Protein AF-A0A1Y4DX59-F1 (afdb_monomer)

Mean predicted aligned error: 17.23 Å

Radius of gyration: 33.78 Å; Cα contacts (8 Å, |Δi|>4): 246; chains: 1; bounding box: 100×48×114 Å

Solvent-accessible surface area (backbone atoms only — not comparable to full-atom values): 11885 Å² total; per-residue (Å²): 141,83,87,80,82,82,84,63,65,64,62,56,51,52,51,52,54,51,52,53,50,51,52,50,51,50,50,51,52,52,51,49,52,48,55,54,46,50,54,50,50,58,44,55,70,46,41,62,67,44,50,50,56,44,39,51,50,46,52,45,46,52,50,57,73,49,55,34,70,49,10,39,46,80,46,79,27,80,93,79,46,51,18,46,36,33,44,47,83,50,99,90,46,50,31,30,41,34,38,31,65,54,99,51,21,34,27,39,35,80,44,56,60,89,62,78,91,54,78,89,73,36,42,82,72,36,81,36,84,40,66,44,78,47,81,36,78,93,76,32,28,38,37,42,34,44,78,86,50,75,42,76,39,77,56,84,32,92,54,30,58,52,43,78,70,54,51,56,55,49,58,65,56,56,73,76,66,73,73,78,81,84,72,88,82,82,89,88,92,82,90,89,88,88,87,86,87,78,136

Nearest PDB structures (foldseek):
  7a6h-assembly1_B  TM=7.365E-01  e=2.108E+00  Homo sapiens
  1srq-assembly1_B  TM=5.615E-01  e=9.126E-01  Homo sapiens
  1srq-assembly2_C  TM=5.212E-01  e=1.426E+00  Homo sapiens
  3inb-assembly1_B  TM=3.168E-01  e=3.341E-01  Measles virus strain Edmonston
  3inb-assembly1_A  TM=3.622E-01  e=2.108E+00  Measles virus strain Edmonston

Foldseek 3Di:
DDDDDDDPPVVVVVVVVVVVVVVVVVVVVVVVCVVVVCVVVVCVVVVQVVLVVQVLVVVLVVCQVLQDAAFWDWDQDPPGWIKIWGWDQDLVAIWIWIWTDDPQFTWIDIGGPPDDDDPVRTHTRGGFPDWDKDDDLVQQWIWTDTPNDIDIHHGPYNHRHNDPVNVVVVVVVRVVSPDDDPDDDDDDDDDDDDDDDDD

Structure (mmCIF, N/CA/C/O backbone):
data_AF-A0A1Y4DX59-F1
#
_entry.id   AF-A0A1Y4DX59-F1
#
loop_
_atom_site.group_PDB
_atom_site.id
_atom_site.type_symbol
_atom_site.label_atom_id
_atom_site.label_alt_id
_atom_site.label_comp_id
_atom_site.label_asym_id
_atom_site.label_entity_id
_atom_site.label_seq_id
_atom_site.pdbx_PDB_ins_code
_atom_site.Cartn_x
_atom_site.Cartn_y
_atom_site.Cartn_z
_atom_site.occupancy
_atom_site.B_iso_or_equiv
_atom_site.auth_seq_id
_atom_site.auth_comp_id
_atom_site.auth_asym_id
_atom_site.auth_atom_id
_atom_site.pdbx_PDB_model_num
ATOM 1 N N . MET A 1 1 ? 37.586 -6.933 -88.856 1.00 40.28 1 MET A N 1
ATOM 2 C CA . MET A 1 1 ? 36.623 -7.392 -87.828 1.00 40.28 1 MET A CA 1
ATOM 3 C C . MET A 1 1 ? 36.765 -6.495 -86.612 1.00 40.28 1 MET A C 1
ATOM 5 O O . MET A 1 1 ? 37.814 -6.532 -85.992 1.00 40.28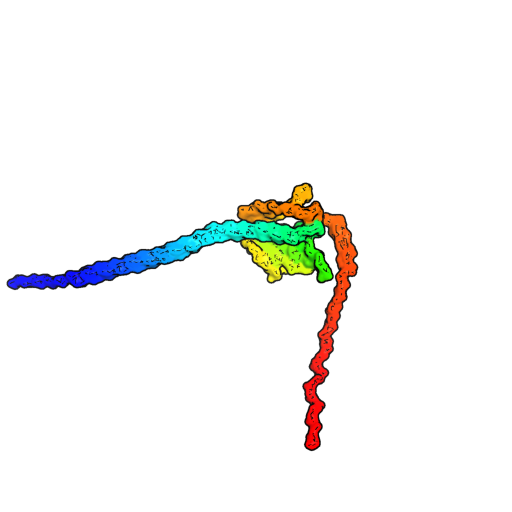 1 MET A O 1
ATOM 9 N N . SER A 1 2 ? 35.775 -5.654 -86.305 1.00 43.12 2 SER A N 1
ATOM 10 C CA . SER A 1 2 ? 35.767 -4.857 -85.069 1.00 43.12 2 SER A CA 1
ATOM 11 C C . SER A 1 2 ? 34.480 -5.178 -84.316 1.00 43.12 2 SER A C 1
ATOM 13 O O . SER A 1 2 ? 33.385 -4.864 -84.784 1.00 43.12 2 SER A O 1
ATOM 15 N N . ALA A 1 3 ? 34.614 -5.922 -83.218 1.00 50.62 3 ALA A N 1
ATOM 16 C CA . ALA A 1 3 ? 33.503 -6.378 -82.396 1.00 50.62 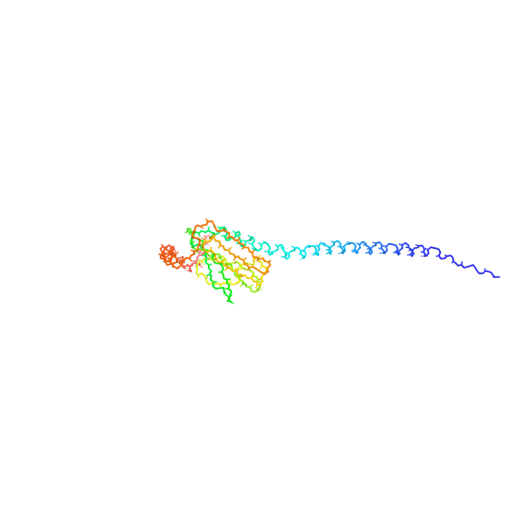3 ALA A CA 1
ATOM 17 C C . ALA A 1 3 ? 33.020 -5.228 -81.502 1.00 50.62 3 ALA A C 1
ATOM 19 O O . ALA A 1 3 ? 33.780 -4.662 -80.718 1.00 50.62 3 ALA A O 1
ATOM 20 N N . ARG A 1 4 ? 31.744 -4.864 -81.633 1.00 53.28 4 ARG A N 1
ATOM 21 C CA . ARG A 1 4 ? 31.107 -3.808 -80.842 1.00 53.28 4 ARG A CA 1
ATOM 22 C C . ARG A 1 4 ? 30.645 -4.395 -79.504 1.00 53.28 4 ARG A C 1
ATOM 24 O O . ARG A 1 4 ? 29.757 -5.240 -79.486 1.00 53.28 4 ARG A O 1
ATOM 31 N N . ALA A 1 5 ? 31.234 -3.942 -78.398 1.00 64.75 5 ALA A N 1
ATOM 32 C CA . ALA A 1 5 ? 30.830 -4.333 -77.045 1.00 64.75 5 ALA A CA 1
ATOM 33 C C . ALA A 1 5 ? 29.394 -3.849 -76.719 1.00 64.75 5 ALA A C 1
ATOM 35 O O . ALA A 1 5 ? 29.050 -2.707 -77.052 1.00 64.75 5 ALA A O 1
ATOM 36 N N . PRO A 1 6 ? 28.539 -4.673 -76.080 1.00 49.75 6 PRO A N 1
ATOM 37 C CA . PRO A 1 6 ? 27.155 -4.301 -75.800 1.00 49.75 6 PRO A CA 1
ATOM 38 C C . PRO A 1 6 ? 27.052 -3.306 -74.630 1.00 49.75 6 PRO A C 1
ATOM 40 O O . PRO A 1 6 ? 27.676 -3.462 -73.583 1.00 49.75 6 PRO A O 1
ATOM 43 N N . LYS A 1 7 ? 26.235 -2.260 -74.813 1.00 56.28 7 LYS A N 1
ATOM 44 C CA . LYS A 1 7 ? 25.934 -1.221 -73.813 1.00 56.28 7 LYS A CA 1
ATOM 45 C C . LYS A 1 7 ? 25.120 -1.804 -72.645 1.00 56.28 7 LYS A C 1
ATOM 47 O O . LYS A 1 7 ? 23.907 -1.935 -72.750 1.00 56.28 7 LYS A O 1
ATOM 52 N N . THR A 1 8 ? 25.749 -2.011 -71.493 1.00 52.34 8 THR A N 1
ATOM 53 C CA . THR A 1 8 ? 25.114 -2.377 -70.205 1.00 52.34 8 THR A CA 1
ATOM 54 C C . THR A 1 8 ? 24.601 -1.164 -69.411 1.00 52.34 8 THR A C 1
ATOM 56 O O . THR A 1 8 ? 24.544 -1.180 -68.184 1.00 52.34 8 THR A O 1
ATOM 59 N N . ARG A 1 9 ? 24.219 -0.072 -70.089 1.00 59.12 9 ARG A N 1
ATOM 60 C CA . ARG A 1 9 ? 23.827 1.181 -69.411 1.00 59.12 9 ARG A CA 1
ATOM 61 C C . ARG A 1 9 ? 22.479 1.077 -68.685 1.00 59.12 9 ARG A C 1
ATOM 63 O O . ARG A 1 9 ? 22.335 1.663 -67.621 1.00 59.12 9 ARG A O 1
ATOM 70 N N . GLY A 1 10 ? 21.532 0.297 -69.216 1.00 58.12 10 GLY A N 1
ATOM 71 C CA . GLY A 1 10 ? 20.213 0.107 -68.597 1.00 58.12 10 GLY A CA 1
ATOM 72 C C . GLY A 1 10 ? 20.265 -0.732 -67.317 1.00 58.12 10 GLY A C 1
ATOM 73 O O . GLY A 1 10 ? 19.724 -0.331 -66.295 1.00 58.12 10 GLY A O 1
ATOM 74 N N . ALA A 1 11 ? 20.994 -1.853 -67.330 1.00 61.00 11 ALA A N 1
ATOM 75 C CA . ALA A 1 11 ? 21.117 -2.730 -66.162 1.00 61.00 11 ALA A CA 1
ATOM 76 C C . ALA A 1 11 ? 21.787 -2.025 -64.970 1.00 61.00 11 ALA A C 1
ATOM 78 O O . ALA A 1 11 ? 21.292 -2.113 -63.852 1.00 61.00 11 ALA A O 1
ATOM 79 N N . ALA A 1 12 ? 22.858 -1.259 -65.213 1.00 64.38 12 ALA A N 1
ATOM 80 C CA . ALA A 1 12 ? 23.530 -0.489 -64.165 1.00 64.38 12 ALA A CA 1
ATOM 81 C C . ALA A 1 12 ? 22.621 0.596 -63.554 1.00 64.38 12 ALA A C 1
ATOM 83 O O . ALA A 1 12 ? 22.660 0.826 -62.347 1.00 64.38 12 ALA A O 1
ATOM 84 N N . GLN A 1 13 ? 21.765 1.223 -64.366 1.00 71.56 13 GLN A N 1
ATOM 85 C CA . GLN A 1 13 ? 20.811 2.228 -63.898 1.00 71.56 13 GLN A CA 1
ATOM 86 C C . GLN A 1 13 ? 19.696 1.610 -63.040 1.00 71.56 13 GLN A C 1
ATOM 88 O O . GLN A 1 13 ? 19.380 2.142 -61.980 1.00 71.56 13 GLN A O 1
ATOM 93 N N . HIS A 1 14 ? 19.148 0.458 -63.440 1.00 76.06 14 HIS A N 1
ATOM 94 C CA . HIS A 1 14 ? 18.148 -0.253 -62.637 1.00 76.06 14 HIS A CA 1
ATOM 95 C C . HIS A 1 14 ? 18.727 -0.779 -61.317 1.00 76.06 14 HIS A C 1
ATOM 97 O O . HIS A 1 14 ? 18.064 -0.682 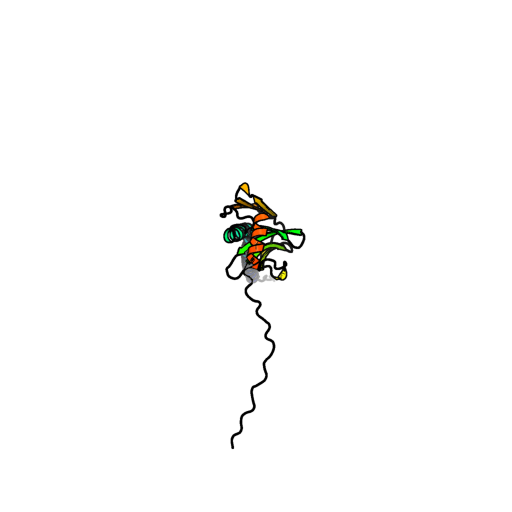-60.287 1.00 76.06 14 HIS A O 1
ATOM 103 N N . VAL A 1 15 ? 19.974 -1.266 -61.322 1.00 81.38 15 VAL A N 1
ATOM 104 C CA . VAL A 1 15 ? 20.678 -1.697 -60.102 1.00 81.38 15 VAL A CA 1
ATOM 105 C C . VAL A 1 15 ? 20.901 -0.520 -59.150 1.00 81.38 15 VAL A C 1
ATOM 107 O O . VAL A 1 15 ? 20.683 -0.663 -57.950 1.00 81.38 15 VAL A O 1
ATOM 110 N N . PHE A 1 16 ? 21.264 0.657 -59.666 1.00 77.81 16 PHE A N 1
ATOM 111 C CA . PHE A 1 16 ? 21.438 1.859 -58.848 1.00 77.81 16 PHE A CA 1
ATOM 112 C C . PHE A 1 16 ? 20.125 2.313 -58.192 1.00 77.81 16 PHE A C 1
ATOM 114 O O . PHE A 1 16 ? 20.085 2.551 -56.985 1.00 77.81 16 PHE A O 1
ATOM 121 N N . THR A 1 17 ? 19.030 2.377 -58.957 1.00 85.38 17 THR A N 1
ATOM 122 C CA . THR A 1 17 ? 17.711 2.739 -58.414 1.00 85.38 17 THR A CA 1
ATOM 123 C C . THR A 1 17 ? 17.206 1.701 -57.410 1.00 85.38 17 THR A C 1
ATOM 125 O O . THR A 1 17 ? 16.680 2.079 -56.365 1.00 85.38 17 THR A O 1
ATOM 128 N N . ALA A 1 18 ? 17.412 0.406 -57.673 1.00 87.19 18 ALA A N 1
ATOM 129 C CA . ALA A 1 18 ? 17.044 -0.663 -56.746 1.00 87.19 18 ALA A CA 1
ATOM 130 C C . ALA A 1 18 ? 17.846 -0.596 -55.436 1.00 87.19 18 ALA A C 1
ATOM 132 O O . ALA A 1 18 ? 17.270 -0.746 -54.361 1.00 87.19 18 ALA A O 1
ATOM 133 N N . ALA A 1 19 ? 19.151 -0.313 -55.507 1.00 86.62 19 ALA A N 1
ATOM 134 C CA . ALA A 1 19 ? 19.998 -0.152 -54.328 1.00 86.62 19 ALA A CA 1
ATOM 135 C C . ALA A 1 19 ? 19.575 1.053 -53.475 1.00 86.62 19 ALA A C 1
ATOM 137 O O . ALA A 1 19 ? 19.495 0.942 -52.252 1.00 86.62 19 ALA A O 1
ATOM 138 N N . LEU A 1 20 ? 19.247 2.186 -54.109 1.00 88.06 20 LEU A N 1
ATOM 139 C CA . LEU A 1 20 ? 18.772 3.377 -53.402 1.00 88.06 20 LEU A CA 1
ATOM 140 C C . LEU A 1 20 ? 17.403 3.143 -52.751 1.00 88.06 20 LEU A C 1
ATOM 142 O O . LEU A 1 20 ? 17.183 3.557 -51.615 1.00 88.06 20 LEU A O 1
ATOM 146 N N . PHE A 1 21 ? 16.501 2.442 -53.442 1.00 90.06 21 PHE A N 1
ATOM 147 C CA . PHE A 1 21 ? 15.200 2.066 -52.894 1.00 90.06 21 PHE A CA 1
ATOM 148 C C . PHE A 1 21 ? 15.346 1.130 -51.691 1.00 90.06 21 PHE A C 1
ATOM 150 O O . PHE A 1 21 ? 14.728 1.362 -50.655 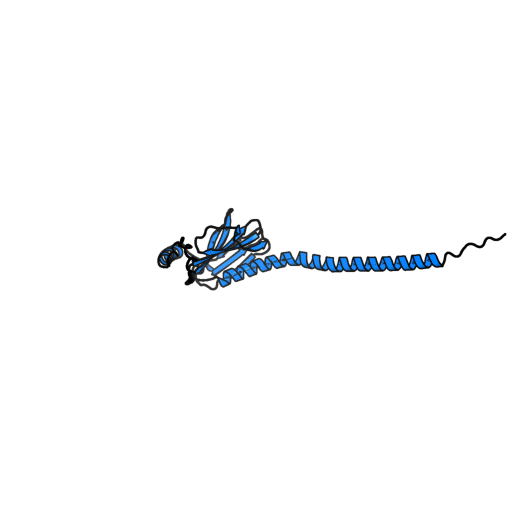1.00 90.06 21 PHE A O 1
ATOM 157 N N . LEU A 1 22 ? 16.211 0.116 -51.790 1.00 89.62 22 LEU A N 1
ATOM 158 C CA . LEU A 1 22 ? 16.489 -0.796 -50.684 1.00 89.62 22 LEU A CA 1
ATOM 159 C C . LEU A 1 22 ? 17.072 -0.045 -49.480 1.00 89.62 22 LEU A C 1
ATOM 161 O O . LEU A 1 22 ? 16.611 -0.252 -48.363 1.00 89.62 22 LEU A O 1
ATOM 165 N N . LEU A 1 23 ? 18.033 0.859 -49.709 1.00 91.69 23 LEU A N 1
ATOM 166 C CA . LEU A 1 23 ? 18.615 1.707 -48.666 1.00 91.69 23 LEU A CA 1
ATOM 167 C C . LEU A 1 23 ? 17.560 2.595 -47.992 1.00 91.69 23 LEU A C 1
ATOM 169 O O . LEU A 1 23 ? 17.582 2.782 -46.779 1.00 91.69 23 LEU A O 1
ATOM 173 N N . PHE A 1 24 ? 16.624 3.138 -48.769 1.00 91.88 24 PHE A N 1
ATOM 174 C CA . PHE A 1 24 ? 15.540 3.954 -48.236 1.00 91.88 24 PHE A CA 1
ATOM 175 C C . PHE A 1 24 ? 14.587 3.126 -47.367 1.00 91.88 24 PHE A C 1
ATOM 177 O O . PHE A 1 24 ? 14.261 3.532 -46.254 1.00 91.88 24 PHE A O 1
ATOM 184 N N . VAL A 1 25 ? 14.197 1.935 -47.831 1.00 92.06 25 VAL A N 1
ATOM 185 C CA . VAL A 1 25 ? 13.351 1.009 -47.065 1.00 92.06 25 VAL A CA 1
ATOM 186 C C . VAL A 1 25 ? 14.057 0.549 -45.790 1.00 92.06 25 VAL A C 1
ATOM 188 O O . VAL A 1 25 ? 13.435 0.534 -44.731 1.00 92.06 25 VAL A O 1
ATOM 191 N N . THR A 1 26 ? 15.351 0.221 -45.839 1.00 80.56 26 THR A N 1
ATOM 192 C CA . THR A 1 26 ? 16.092 -0.155 -44.629 1.00 80.56 26 THR A CA 1
ATOM 193 C C . THR A 1 26 ? 16.212 1.015 -43.660 1.00 80.56 26 THR A C 1
ATOM 195 O O . THR A 1 26 ? 15.961 0.824 -42.475 1.00 80.56 26 THR A O 1
ATOM 198 N N . ALA A 1 27 ? 16.490 2.232 -44.132 1.00 83.06 27 ALA A N 1
ATOM 199 C CA . ALA A 1 27 ? 16.497 3.429 -43.292 1.00 83.06 27 ALA A CA 1
ATOM 200 C C . ALA A 1 27 ? 15.124 3.698 -42.646 1.00 83.06 27 ALA A C 1
ATOM 202 O O . ALA A 1 27 ? 15.067 4.017 -41.462 1.00 83.06 27 ALA A O 1
ATOM 203 N N . LEU A 1 28 ? 14.023 3.505 -43.381 1.00 86.94 28 LEU A N 1
ATOM 204 C CA . LEU A 1 28 ? 12.650 3.585 -42.864 1.00 86.94 28 LEU A CA 1
ATOM 205 C C . LEU A 1 28 ? 12.374 2.532 -41.789 1.00 86.94 28 LEU A C 1
ATOM 207 O O . LEU A 1 28 ? 11.812 2.856 -40.746 1.00 86.94 28 LEU A O 1
ATOM 211 N N . LEU A 1 29 ? 12.788 1.284 -42.013 1.00 82.94 29 LEU A N 1
ATOM 212 C CA . LEU A 1 29 ? 12.638 0.207 -41.035 1.00 82.94 29 LEU A CA 1
ATOM 213 C C . LEU A 1 29 ? 13.489 0.463 -39.788 1.00 82.94 29 LEU A C 1
ATOM 215 O O . LEU A 1 29 ? 12.995 0.282 -38.680 1.00 82.94 29 LEU A O 1
ATOM 219 N N . LEU A 1 30 ? 14.729 0.942 -39.940 1.00 77.38 30 LEU A N 1
ATOM 220 C CA . LEU A 1 30 ? 15.576 1.343 -38.814 1.00 77.38 30 LEU A CA 1
ATOM 221 C C . LEU A 1 30 ? 14.973 2.530 -38.058 1.00 77.38 30 LEU A C 1
ATOM 223 O O . LEU A 1 30 ? 14.969 2.511 -36.832 1.00 77.38 30 LEU A O 1
ATOM 227 N N . ALA A 1 31 ? 14.427 3.530 -38.753 1.00 79.25 31 ALA A N 1
ATOM 228 C CA . ALA A 1 31 ? 13.741 4.661 -38.135 1.00 79.25 31 ALA A CA 1
ATOM 229 C C . ALA A 1 31 ? 12.461 4.225 -37.407 1.00 79.25 31 ALA A C 1
ATOM 231 O O . ALA A 1 31 ? 12.167 4.742 -36.333 1.00 79.25 31 ALA A O 1
ATOM 232 N N . LEU A 1 32 ? 11.731 3.238 -37.934 1.00 77.31 32 LEU A N 1
ATOM 233 C CA . LEU A 1 32 ? 10.549 2.669 -37.291 1.00 77.31 32 LEU A CA 1
ATOM 234 C C . LEU A 1 32 ? 10.931 1.840 -36.058 1.00 77.31 32 LEU A C 1
ATOM 236 O O . LEU A 1 32 ? 10.330 2.005 -35.002 1.00 77.31 32 LEU A O 1
ATOM 240 N N . VAL A 1 33 ? 11.971 1.005 -36.149 1.00 70.94 33 VAL A N 1
ATOM 241 C CA . VAL A 1 33 ? 12.508 0.236 -35.014 1.00 70.94 33 VAL A CA 1
ATOM 242 C C . VAL A 1 33 ? 13.100 1.162 -33.953 1.00 70.94 33 VAL A C 1
ATOM 244 O O . VAL A 1 33 ? 12.896 0.921 -32.768 1.00 70.94 33 VAL A O 1
ATOM 247 N N . ALA A 1 34 ? 13.778 2.243 -34.341 1.00 65.12 34 ALA A N 1
ATOM 248 C CA . ALA A 1 34 ? 14.266 3.265 -33.420 1.00 65.12 34 ALA A CA 1
ATOM 249 C C . ALA A 1 34 ? 13.110 4.070 -32.813 1.00 65.12 34 ALA A C 1
ATOM 251 O O . ALA A 1 34 ? 13.112 4.310 -31.612 1.00 65.12 34 ALA A O 1
ATOM 252 N N . GLY A 1 35 ? 12.081 4.410 -33.590 1.00 59.41 35 GLY A N 1
ATOM 253 C CA . GLY A 1 35 ? 10.867 5.064 -33.100 1.00 59.41 35 GLY A CA 1
ATOM 254 C C . GLY A 1 35 ? 10.127 4.209 -32.070 1.00 59.41 35 GLY A C 1
ATOM 255 O O . GLY A 1 35 ? 9.783 4.696 -30.996 1.00 59.41 35 GLY A O 1
ATOM 256 N N . VAL A 1 36 ? 9.974 2.908 -32.341 1.00 60.03 36 VAL A N 1
ATOM 257 C CA . VAL A 1 36 ? 9.362 1.927 -31.427 1.00 60.03 36 VAL A CA 1
ATOM 258 C C . VAL A 1 36 ? 10.289 1.603 -30.244 1.00 60.03 36 VAL A C 1
ATOM 260 O O . VAL A 1 36 ? 9.823 1.397 -29.125 1.00 60.03 36 VAL A O 1
ATOM 263 N N . GLY A 1 37 ? 11.604 1.582 -30.456 1.00 54.31 37 GLY A N 1
ATOM 264 C CA . GLY A 1 37 ? 12.621 1.259 -29.453 1.00 54.31 37 GLY A CA 1
ATOM 265 C C . GLY A 1 37 ? 12.891 2.390 -28.462 1.00 54.31 37 GLY A C 1
ATOM 266 O O . GLY A 1 37 ? 13.092 2.123 -27.279 1.00 54.31 37 GLY A O 1
ATOM 267 N N . VAL A 1 38 ? 12.834 3.647 -28.907 1.00 54.16 38 VAL A N 1
ATOM 268 C CA . VAL A 1 38 ? 12.898 4.838 -28.046 1.00 54.16 38 VAL A CA 1
ATOM 269 C C . VAL A 1 38 ? 11.603 4.974 -27.248 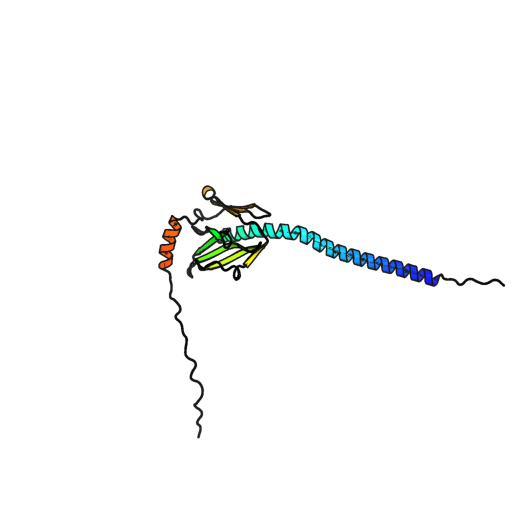1.00 54.16 38 VAL A C 1
ATOM 271 O O . VAL A 1 38 ? 11.675 5.228 -26.049 1.00 54.16 38 VAL A O 1
ATOM 274 N N . TYR A 1 39 ? 10.442 4.666 -27.843 1.00 48.47 39 TYR A N 1
ATOM 275 C CA . TYR A 1 39 ? 9.188 4.532 -27.091 1.00 48.47 39 TYR A CA 1
ATOM 276 C C . TYR A 1 39 ? 9.311 3.474 -25.985 1.00 48.47 39 TYR A C 1
ATOM 278 O O . TYR A 1 39 ? 8.985 3.736 -24.834 1.00 48.47 39 TYR A O 1
ATOM 286 N N . ARG A 1 40 ? 9.865 2.293 -26.285 1.00 47.44 40 ARG A N 1
ATOM 287 C CA . ARG A 1 40 ? 10.010 1.220 -25.287 1.00 47.44 40 ARG A CA 1
ATOM 288 C C . ARG A 1 40 ? 11.076 1.498 -24.224 1.00 47.44 40 ARG A C 1
ATOM 290 O O . ARG A 1 40 ? 10.854 1.147 -23.075 1.00 47.44 40 ARG A O 1
ATOM 297 N N . ARG A 1 41 ? 12.208 2.138 -24.547 1.00 42.78 41 ARG A N 1
ATOM 298 C CA . ARG A 1 41 ? 13.282 2.421 -23.566 1.00 42.78 41 ARG A CA 1
ATOM 299 C C . ARG A 1 41 ? 12.997 3.626 -22.675 1.00 42.78 41 ARG A C 1
ATOM 301 O O . ARG A 1 41 ? 13.331 3.577 -21.496 1.00 42.78 41 ARG A O 1
ATOM 308 N N . VAL A 1 42 ? 12.350 4.668 -23.201 1.00 46.12 42 VAL A N 1
ATOM 309 C CA . VAL A 1 42 ? 11.918 5.822 -22.394 1.00 46.12 42 VAL A CA 1
ATOM 310 C C . VAL A 1 42 ? 10.761 5.429 -21.469 1.00 46.12 42 VAL A C 1
ATOM 312 O O . VAL A 1 42 ? 10.696 5.910 -20.340 1.00 46.12 42 VAL A O 1
ATOM 315 N N . HIS A 1 43 ? 9.908 4.486 -21.885 1.00 37.75 43 HIS A N 1
ATOM 316 C CA . HIS A 1 43 ? 8.889 3.918 -21.004 1.00 37.75 4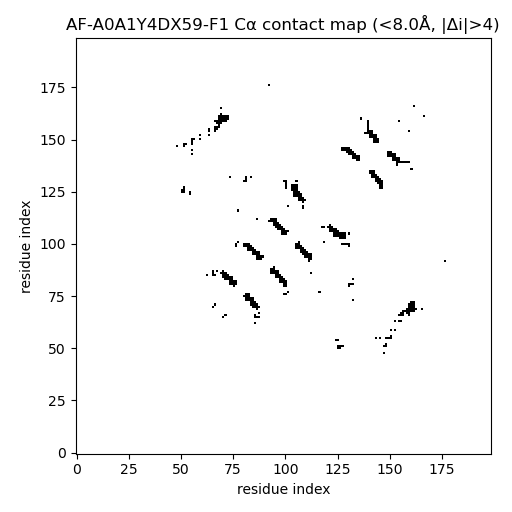3 HIS A CA 1
ATOM 317 C C . HIS A 1 43 ? 9.422 2.838 -20.050 1.00 37.75 43 HIS A C 1
ATOM 319 O O . HIS A 1 43 ? 8.942 2.791 -18.933 1.00 37.75 43 HIS A O 1
ATOM 325 N N . ALA A 1 44 ? 10.428 2.026 -20.394 1.00 44.84 44 ALA A N 1
ATOM 326 C CA . ALA A 1 44 ? 10.950 0.997 -19.480 1.00 44.84 44 ALA A CA 1
ATOM 327 C C . ALA A 1 44 ? 11.815 1.569 -18.340 1.00 44.84 44 ALA A C 1
ATOM 329 O O . ALA A 1 44 ? 11.699 1.122 -17.205 1.00 44.84 44 ALA A O 1
ATOM 330 N N . ALA A 1 45 ? 12.634 2.593 -18.607 1.00 41.91 45 ALA A N 1
ATOM 331 C CA . ALA A 1 45 ? 13.404 3.272 -17.557 1.00 41.91 45 ALA A CA 1
ATOM 332 C C . ALA A 1 45 ? 12.549 4.261 -16.733 1.00 41.91 45 ALA A C 1
ATOM 334 O O . ALA A 1 45 ? 12.922 4.633 -15.625 1.00 41.91 45 ALA A O 1
ATOM 335 N N . GLY A 1 46 ? 11.400 4.686 -17.272 1.00 36.78 46 GLY A N 1
ATOM 336 C CA . GLY A 1 46 ? 10.443 5.569 -16.602 1.00 36.78 46 GLY A CA 1
ATOM 337 C C . GLY A 1 46 ? 9.267 4.859 -15.919 1.00 36.78 46 GLY A C 1
ATOM 338 O O . GLY A 1 46 ? 8.629 5.486 -15.079 1.00 36.78 46 GLY A O 1
ATOM 339 N N . ALA A 1 47 ? 8.966 3.601 -16.266 1.00 40.72 47 ALA A N 1
ATOM 340 C CA . ALA A 1 47 ? 7.882 2.811 -15.671 1.00 40.72 47 ALA A CA 1
ATOM 341 C C . ALA A 1 47 ? 8.255 2.310 -14.274 1.00 40.72 47 ALA A C 1
ATOM 343 O O . ALA A 1 47 ? 7.531 2.623 -13.344 1.00 40.72 47 ALA A O 1
ATOM 344 N N . ALA A 1 48 ? 9.432 1.700 -14.088 1.00 43.25 48 ALA A N 1
ATOM 345 C CA . ALA A 1 48 ? 9.883 1.243 -12.765 1.00 43.25 48 ALA A CA 1
ATOM 346 C C . ALA A 1 48 ? 9.919 2.390 -11.730 1.00 43.25 48 ALA A C 1
ATOM 348 O O . ALA A 1 48 ? 9.345 2.298 -10.651 1.00 43.25 48 ALA A O 1
ATOM 349 N N . ALA A 1 49 ? 10.471 3.548 -12.114 1.00 42.31 49 ALA A N 1
ATOM 350 C CA . ALA A 1 49 ? 10.501 4.732 -11.252 1.00 42.31 49 ALA A CA 1
ATOM 351 C C . ALA A 1 49 ? 9.127 5.427 -11.074 1.00 42.31 49 ALA A C 1
ATOM 353 O O . ALA A 1 49 ? 8.973 6.245 -10.161 1.00 42.31 49 ALA A O 1
ATOM 354 N N . ARG A 1 50 ? 8.134 5.160 -11.942 1.00 39.12 50 ARG A N 1
ATOM 355 C CA . ARG A 1 50 ? 6.743 5.628 -11.772 1.00 39.12 50 ARG A CA 1
ATOM 356 C C . ARG A 1 50 ? 5.951 4.687 -10.877 1.00 39.12 50 ARG A C 1
ATOM 358 O O . ARG A 1 50 ? 5.273 5.195 -9.993 1.00 39.12 50 ARG A O 1
ATOM 365 N N . ASP A 1 51 ? 6.080 3.379 -11.053 1.00 51.41 51 ASP A N 1
ATOM 366 C CA . ASP A 1 51 ? 5.349 2.362 -10.293 1.00 51.41 51 ASP A CA 1
ATOM 367 C C . ASP A 1 51 ? 5.714 2.410 -8.801 1.00 51.41 51 ASP A C 1
ATOM 369 O O . ASP A 1 51 ? 4.831 2.368 -7.950 1.00 51.41 51 ASP A O 1
ATOM 373 N N . ALA A 1 52 ? 6.979 2.672 -8.460 1.00 51.09 52 ALA A N 1
ATOM 374 C CA . ALA A 1 52 ? 7.403 2.818 -7.066 1.00 51.09 52 ALA A CA 1
ATOM 375 C C . ALA A 1 52 ? 6.950 4.126 -6.388 1.00 51.09 52 ALA A C 1
ATOM 377 O O . ALA A 1 52 ? 6.545 4.140 -5.222 1.00 51.09 52 ALA A O 1
ATOM 378 N N . ARG A 1 53 ? 6.959 5.256 -7.113 1.00 53.81 53 ARG A N 1
ATOM 379 C CA . ARG A 1 53 ? 6.386 6.517 -6.597 1.00 53.81 53 ARG A CA 1
ATOM 380 C C . ARG A 1 53 ? 4.867 6.431 -6.473 1.00 53.81 53 ARG A C 1
ATOM 382 O O . ARG A 1 53 ? 4.297 7.064 -5.585 1.00 53.81 53 ARG A O 1
ATOM 389 N N . LEU A 1 54 ? 4.226 5.647 -7.338 1.00 59.41 54 LEU A N 1
ATOM 390 C CA . LEU A 1 54 ? 2.816 5.303 -7.229 1.00 59.41 54 LEU A CA 1
ATOM 391 C C . LEU A 1 54 ? 2.575 4.412 -6.010 1.00 59.41 54 LEU A C 1
ATOM 393 O O . LEU A 1 54 ? 1.662 4.725 -5.266 1.00 59.41 54 LEU A O 1
ATOM 397 N N . ALA A 1 55 ? 3.418 3.417 -5.718 1.00 63.72 55 ALA A N 1
ATOM 398 C CA . ALA A 1 55 ? 3.285 2.571 -4.529 1.00 63.72 55 ALA A CA 1
ATOM 399 C C . ALA A 1 55 ? 3.296 3.392 -3.229 1.00 63.72 55 ALA A C 1
ATOM 401 O O . ALA A 1 55 ? 2.353 3.323 -2.444 1.00 63.72 55 ALA A O 1
ATOM 402 N N . GLY A 1 56 ? 4.296 4.260 -3.033 1.00 66.69 56 GLY A N 1
ATOM 403 C CA . GLY A 1 56 ? 4.359 5.131 -1.853 1.00 66.69 56 GLY A CA 1
ATOM 404 C C . GLY A 1 56 ? 3.171 6.096 -1.745 1.00 66.69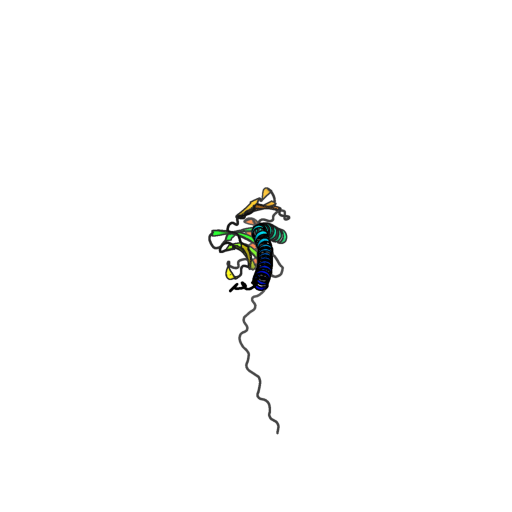 56 GLY A C 1
ATOM 405 O O . GLY A 1 56 ? 2.614 6.276 -0.663 1.00 66.69 56 GLY A O 1
ATOM 406 N N . ALA A 1 57 ? 2.737 6.687 -2.864 1.00 68.56 57 ALA A N 1
ATOM 407 C CA . ALA A 1 57 ? 1.582 7.586 -2.894 1.00 68.56 57 ALA A CA 1
ATOM 408 C C . ALA A 1 57 ? 0.241 6.853 -2.702 1.00 68.56 57 ALA A C 1
ATOM 410 O O . ALA A 1 57 ? -0.663 7.395 -2.068 1.00 68.56 57 ALA A O 1
ATOM 411 N N . LEU A 1 58 ? 0.105 5.632 -3.224 1.00 71.62 58 LEU A N 1
ATOM 412 C CA . LEU A 1 58 ? -1.067 4.774 -3.063 1.00 71.62 58 LEU A CA 1
ATOM 413 C C . LEU A 1 58 ? -1.192 4.336 -1.614 1.00 71.62 58 LEU A C 1
ATOM 415 O O . LEU A 1 58 ? -2.234 4.579 -1.018 1.00 71.62 58 LEU A O 1
ATOM 419 N N . VAL A 1 59 ? -0.122 3.806 -1.016 1.00 74.25 59 VAL A N 1
ATOM 420 C CA . VAL A 1 59 ? -0.121 3.438 0.404 1.00 74.25 59 VAL A CA 1
ATOM 421 C C . VAL A 1 59 ? -0.399 4.670 1.265 1.00 74.25 59 VAL A C 1
ATOM 423 O O . VAL A 1 59 ? -1.247 4.616 2.149 1.00 74.25 59 VAL A O 1
ATOM 426 N N . ALA A 1 60 ? 0.220 5.819 0.971 1.00 78.00 60 ALA A N 1
ATOM 427 C CA . ALA A 1 60 ? -0.077 7.060 1.684 1.00 78.00 60 ALA A CA 1
ATOM 428 C C . ALA A 1 60 ? -1.550 7.477 1.563 1.00 78.00 60 ALA A C 1
ATOM 430 O O . ALA A 1 60 ? -2.133 7.933 2.544 1.00 78.00 60 ALA A O 1
ATOM 431 N N . ASN A 1 61 ? -2.164 7.309 0.391 1.00 77.50 61 ASN A N 1
ATOM 432 C CA . ASN A 1 61 ? -3.578 7.599 0.179 1.00 77.50 61 ASN A CA 1
ATOM 433 C C . ASN A 1 61 ? -4.495 6.591 0.874 1.00 77.50 61 ASN A C 1
ATOM 435 O O . ASN A 1 61 ? -5.479 7.021 1.468 1.00 77.50 61 ASN A O 1
ATOM 439 N N . ILE A 1 62 ? -4.183 5.293 0.836 1.00 76.75 62 ILE A N 1
ATOM 440 C CA . ILE A 1 62 ? -4.943 4.240 1.520 1.00 76.75 62 ILE A CA 1
ATOM 441 C C . ILE A 1 62 ? -4.920 4.518 3.018 1.00 76.75 62 ILE A C 1
ATOM 443 O O . ILE A 1 62 ? -5.982 4.698 3.617 1.00 76.75 62 ILE A O 1
ATOM 447 N N . VAL A 1 63 ? -3.724 4.691 3.589 1.00 78.12 63 VAL A N 1
ATOM 448 C CA . VAL A 1 63 ? -3.575 5.001 5.009 1.00 78.12 63 VAL A CA 1
ATOM 449 C C . VAL A 1 63 ? -4.286 6.292 5.352 1.00 78.12 63 VAL A C 1
ATOM 451 O O . VAL A 1 63 ? -5.086 6.313 6.278 1.00 78.12 63 VAL A O 1
ATOM 454 N N . ARG A 1 64 ? -4.079 7.359 4.570 1.00 77.06 64 ARG A N 1
ATOM 455 C CA . ARG A 1 64 ? -4.787 8.611 4.810 1.00 77.06 64 ARG A CA 1
ATOM 456 C C . ARG A 1 64 ? -6.286 8.381 4.770 1.00 77.06 64 ARG A C 1
ATOM 458 O O . ARG A 1 64 ? -6.936 8.848 5.680 1.00 77.06 64 ARG A O 1
ATOM 465 N N . SER A 1 65 ? -6.836 7.661 3.793 1.00 72.69 65 SER A N 1
ATOM 466 C CA . SER A 1 65 ? -8.279 7.420 3.657 1.00 72.69 65 SER A CA 1
ATOM 467 C C . SER A 1 65 ? -8.883 6.650 4.834 1.00 72.69 65 SER A C 1
ATOM 469 O O . SER A 1 65 ? -9.992 6.987 5.245 1.00 72.69 65 SER A O 1
ATOM 471 N N . LYS A 1 66 ? -8.135 5.697 5.402 1.00 68.62 66 LYS A N 1
ATOM 472 C CA . LYS A 1 66 ? -8.558 4.815 6.499 1.00 68.62 66 LYS A CA 1
ATOM 473 C C . LYS A 1 66 ? -8.078 5.270 7.880 1.00 68.62 66 LYS A C 1
ATOM 475 O O . LYS A 1 66 ? -8.345 4.604 8.872 1.00 68.62 66 LYS A O 1
ATOM 480 N N . ASP A 1 67 ? -7.399 6.410 7.952 1.00 74.38 67 ASP A N 1
ATOM 481 C CA . ASP A 1 67 ? -6.942 6.993 9.205 1.00 74.38 67 ASP A CA 1
ATOM 482 C C . ASP A 1 67 ? -8.126 7.514 10.035 1.00 74.38 67 ASP A C 1
ATOM 484 O O . ASP A 1 67 ? -8.723 8.553 9.719 1.00 74.38 67 ASP A O 1
ATOM 488 N N . ALA A 1 68 ? -8.439 6.754 11.083 1.00 72.94 68 ALA A N 1
ATOM 489 C CA . ALA A 1 68 ? -9.410 7.032 12.129 1.00 72.94 68 ALA A CA 1
ATOM 490 C C . ALA A 1 68 ? -8.824 6.627 13.496 1.00 72.94 68 ALA A C 1
ATOM 492 O O . ALA A 1 68 ? -7.791 5.962 13.577 1.00 72.94 68 ALA A O 1
ATOM 493 N N . THR A 1 69 ? -9.459 7.046 14.592 1.00 75.12 69 THR A N 1
ATOM 494 C CA . THR A 1 69 ? -9.005 6.723 15.955 1.00 75.12 69 THR A CA 1
ATOM 495 C C . THR A 1 69 ? -8.874 5.213 16.166 1.00 75.12 69 THR A C 1
ATOM 497 O O . THR A 1 69 ? -9.824 4.469 15.918 1.00 75.12 69 THR A O 1
ATOM 500 N N . GLY A 1 70 ? -7.697 4.767 16.616 1.00 75.25 70 GLY A N 1
ATOM 501 C CA . GLY A 1 70 ? -7.396 3.351 16.850 1.00 75.25 70 GLY A CA 1
ATOM 502 C C . GLY A 1 70 ? -7.633 2.453 15.630 1.00 75.25 70 GLY A C 1
ATOM 503 O O . GLY A 1 70 ? -8.139 1.339 15.778 1.00 75.25 70 GLY A O 1
ATOM 504 N N . ALA A 1 71 ? -7.376 2.962 14.424 1.00 83.62 71 ALA A N 1
ATOM 505 C CA . ALA A 1 71 ? -7.562 2.220 13.182 1.00 83.62 71 ALA A CA 1
ATOM 506 C C . ALA A 1 71 ? -6.276 1.532 12.718 1.00 83.62 71 ALA A C 1
ATOM 508 O O . ALA A 1 71 ? -6.354 0.508 12.053 1.00 83.62 71 ALA A O 1
ATOM 509 N N . ILE A 1 72 ? -5.100 2.073 13.041 1.00 86.50 72 ILE A N 1
ATOM 510 C CA . ILE A 1 72 ? -3.830 1.632 12.454 1.00 86.50 72 ILE A CA 1
ATOM 511 C C . ILE A 1 72 ? -3.052 0.768 13.442 1.00 86.50 72 ILE A C 1
ATOM 513 O O . ILE A 1 72 ? -2.816 1.174 14.582 1.00 86.50 72 ILE A O 1
ATOM 517 N N . ARG A 1 73 ? -2.575 -0.390 12.978 1.00 89.06 73 ARG A N 1
ATOM 518 C CA . ARG A 1 73 ? -1.661 -1.257 13.728 1.00 89.06 73 ARG A CA 1
ATOM 519 C C . ARG A 1 73 ? -0.695 -2.007 12.816 1.00 89.06 73 ARG A C 1
ATOM 521 O O . ARG A 1 73 ? -0.911 -2.120 11.610 1.00 89.06 73 ARG A O 1
ATOM 528 N N . LEU A 1 74 ? 0.384 -2.501 13.415 1.00 90.19 74 LEU A N 1
ATOM 529 C CA . LEU A 1 74 ? 1.338 -3.385 12.756 1.00 90.19 74 LEU A CA 1
ATOM 530 C C . LEU A 1 74 ? 1.172 -4.800 13.290 1.00 90.19 74 LEU A C 1
ATOM 532 O O . LEU A 1 74 ? 1.146 -5.009 14.500 1.00 90.19 74 LEU A O 1
ATOM 536 N N . GLU A 1 75 ? 1.097 -5.747 12.369 1.00 90.56 75 GLU A N 1
ATOM 537 C CA . GLU A 1 75 ? 1.053 -7.178 12.640 1.00 90.56 75 GLU A CA 1
ATOM 538 C C . GLU A 1 75 ? 2.179 -7.892 11.886 1.00 90.56 75 GLU A C 1
ATOM 540 O O . GLU A 1 75 ? 2.857 -7.309 11.034 1.00 90.56 75 GLU A O 1
ATOM 545 N N . GLU A 1 76 ? 2.385 -9.164 12.210 1.00 89.62 76 GLU A N 1
ATOM 546 C CA . GLU A 1 76 ? 3.300 -10.028 11.475 1.00 89.62 76 GLU A CA 1
ATOM 547 C C . GLU A 1 76 ? 2.575 -10.629 10.265 1.00 89.62 76 GLU A C 1
ATOM 549 O O . GLU A 1 76 ? 1.538 -11.279 10.395 1.00 89.62 76 GLU A O 1
ATOM 554 N N . ALA A 1 77 ? 3.114 -10.377 9.075 1.00 88.31 77 ALA A N 1
ATOM 555 C CA . ALA A 1 77 ? 2.598 -10.920 7.830 1.00 88.31 77 ALA A CA 1
ATOM 556 C C . ALA A 1 77 ? 2.940 -12.415 7.693 1.00 88.31 77 ALA A C 1
ATOM 558 O O . ALA A 1 77 ? 3.981 -12.865 8.195 1.00 88.31 77 ALA A O 1
ATOM 559 N N . PRO A 1 78 ? 2.144 -13.183 6.927 1.00 82.81 78 PRO A N 1
ATOM 560 C CA . PRO A 1 78 ? 2.523 -14.531 6.520 1.00 82.81 78 PRO A CA 1
ATOM 561 C C . PRO A 1 78 ? 3.924 -14.542 5.892 1.00 82.81 78 PRO A C 1
ATOM 563 O O . PRO A 1 78 ? 4.212 -13.764 4.988 1.00 82.81 78 PRO A O 1
ATOM 566 N N . GLY A 1 79 ? 4.814 -15.409 6.382 1.00 79.94 79 GLY A N 1
ATOM 567 C CA . GLY A 1 79 ? 6.195 -15.492 5.888 1.00 79.94 79 GLY A CA 1
ATOM 568 C C . GLY A 1 79 ? 7.218 -14.602 6.610 1.00 79.94 79 GLY A C 1
ATOM 569 O O . GLY A 1 79 ? 8.378 -14.599 6.204 1.00 79.94 79 GLY A O 1
ATOM 570 N N . GLY A 1 80 ? 6.836 -13.912 7.694 1.00 80.06 80 GLY A N 1
ATOM 571 C CA . GLY A 1 80 ? 7.777 -13.245 8.612 1.00 80.06 80 GLY A CA 1
ATOM 572 C C . GLY A 1 80 ? 8.114 -11.790 8.263 1.00 80.06 80 GLY A C 1
ATOM 573 O O . GLY A 1 80 ? 9.192 -11.306 8.608 1.00 80.06 80 GLY A O 1
ATOM 574 N N . GLY A 1 81 ? 7.218 -11.100 7.550 1.00 86.44 81 GLY A N 1
ATOM 575 C CA . GLY A 1 81 ? 7.330 -9.674 7.216 1.00 86.44 81 GLY A CA 1
ATOM 576 C C . GLY A 1 81 ? 6.421 -8.778 8.064 1.00 86.44 81 GLY A C 1
ATOM 577 O O . GLY A 1 81 ? 5.679 -9.255 8.918 1.00 86.44 81 GLY A O 1
ATOM 578 N N . GLN A 1 82 ? 6.437 -7.466 7.813 1.00 91.06 82 GLN A N 1
ATOM 579 C CA . GLN A 1 82 ? 5.479 -6.542 8.431 1.00 91.06 82 GLN A CA 1
ATOM 580 C C . GLN A 1 82 ? 4.171 -6.495 7.633 1.00 91.06 82 GLN A C 1
ATOM 5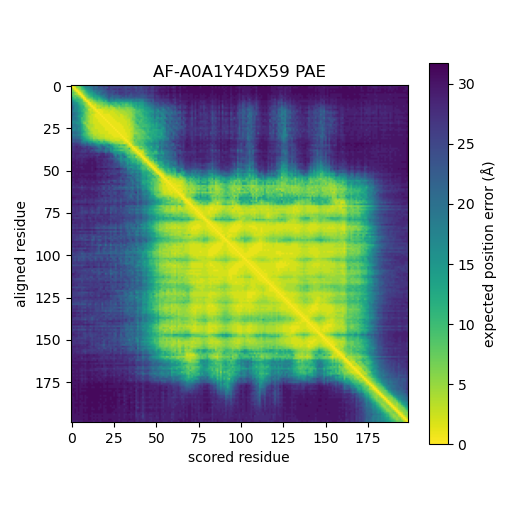82 O O . GLN A 1 82 ? 4.188 -6.408 6.405 1.00 91.06 82 GLN A O 1
ATOM 587 N N . SER A 1 83 ? 3.046 -6.490 8.346 1.00 91.81 83 SER A N 1
ATOM 588 C CA . SER A 1 83 ? 1.720 -6.192 7.812 1.00 91.81 83 SER A CA 1
ATOM 589 C C . SER A 1 83 ? 1.195 -4.902 8.431 1.00 91.81 83 SER A C 1
ATOM 591 O O . SER A 1 83 ? 1.089 -4.787 9.652 1.00 91.81 83 SER A O 1
ATOM 593 N N . LEU A 1 84 ? 0.828 -3.934 7.596 1.00 91.19 84 LEU A N 1
ATOM 594 C CA . LEU A 1 84 ? 0.121 -2.731 8.024 1.00 91.19 84 LEU A CA 1
ATOM 595 C C . LEU A 1 84 ? -1.380 -2.983 7.953 1.00 91.19 84 LEU A C 1
ATOM 597 O O . LEU A 1 84 ? -1.928 -3.141 6.864 1.00 91.19 84 LEU A O 1
ATOM 601 N N . VAL A 1 85 ? -2.033 -3.009 9.110 1.00 91.69 85 VAL A N 1
ATOM 602 C CA . VAL A 1 85 ? -3.465 -3.282 9.228 1.00 91.69 85 VAL A CA 1
ATOM 603 C C . VAL A 1 85 ? -4.202 -1.997 9.578 1.00 91.69 85 VAL A C 1
ATOM 605 O O . VAL A 1 85 ? -3.840 -1.284 10.515 1.00 91.69 85 VAL A O 1
ATOM 608 N N . MET A 1 86 ? -5.236 -1.696 8.799 1.00 90.19 86 MET A N 1
ATOM 609 C CA . MET A 1 86 ? -6.116 -0.547 8.975 1.00 90.19 86 MET A CA 1
ATOM 610 C C . MET A 1 86 ? -7.543 -1.038 9.188 1.00 90.19 86 MET A C 1
ATOM 612 O O . MET A 1 86 ? -8.113 -1.694 8.319 1.00 90.19 86 MET A O 1
ATOM 616 N N . THR A 1 87 ? -8.118 -0.709 10.336 1.00 90.25 87 THR A N 1
ATOM 617 C CA . THR A 1 87 ? -9.441 -1.160 10.761 1.00 90.25 87 THR A CA 1
ATOM 618 C C . THR A 1 87 ? -10.487 -0.098 10.473 1.00 90.25 87 THR A C 1
ATOM 620 O O . THR A 1 87 ? -10.392 1.040 10.931 1.00 90.25 87 THR A O 1
ATOM 623 N N . GLU A 1 88 ? -11.527 -0.489 9.753 1.00 84.62 88 GLU A N 1
ATOM 624 C CA . GLU A 1 88 ? -12.689 0.324 9.440 1.00 84.62 88 GLU A CA 1
ATOM 625 C C . GLU A 1 88 ? -13.918 -0.257 10.140 1.00 84.62 88 GLU A C 1
ATOM 627 O O . GLU A 1 88 ? -14.298 -1.407 9.924 1.00 84.62 88 GLU A O 1
ATOM 632 N N . ARG A 1 89 ? -14.552 0.549 10.991 1.00 86.19 89 ARG A N 1
ATOM 633 C CA . ARG A 1 89 ? -15.746 0.159 11.747 1.00 86.19 89 ARG A CA 1
ATOM 634 C C . ARG A 1 89 ? -16.972 0.760 11.065 1.00 86.19 89 ARG A C 1
ATOM 636 O O . ARG A 1 89 ? -17.146 1.978 11.067 1.00 86.19 89 ARG A O 1
ATOM 643 N N . LEU A 1 90 ? -17.798 -0.087 10.455 1.00 82.94 90 LEU A N 1
ATOM 644 C CA . LEU A 1 90 ? -19.027 0.297 9.756 1.00 82.94 90 LEU A CA 1
ATOM 645 C C . LEU A 1 90 ? -20.249 -0.268 10.488 1.00 82.94 90 LEU A C 1
ATOM 647 O O . LEU A 1 90 ? -20.147 -1.220 11.255 1.00 82.94 90 LEU A O 1
ATOM 651 N N . ALA A 1 91 ? -21.442 0.252 10.189 1.00 79.50 91 ALA A N 1
ATOM 652 C CA . ALA A 1 91 ? -22.690 -0.316 10.715 1.00 79.50 91 ALA A CA 1
ATOM 653 C C . ALA A 1 91 ? -22.916 -1.781 10.280 1.00 79.50 91 ALA A C 1
ATOM 655 O O . ALA A 1 91 ? -23.647 -2.516 10.934 1.00 79.50 91 ALA A O 1
ATOM 656 N N . SER A 1 92 ? -22.299 -2.199 9.170 1.00 81.88 92 SER A N 1
ATOM 657 C CA . SER A 1 92 ? -22.341 -3.567 8.647 1.00 81.88 92 SER A CA 1
ATOM 658 C C . SER A 1 92 ? -21.313 -4.511 9.279 1.00 81.88 92 SER A C 1
ATOM 660 O O . SER A 1 92 ? -21.296 -5.686 8.920 1.00 81.88 92 SER A O 1
ATOM 662 N N . GLY A 1 93 ? -20.446 -4.010 10.162 1.00 84.88 93 GLY A N 1
ATOM 663 C CA . GLY A 1 93 ? -19.379 -4.772 10.807 1.00 84.88 93 GLY A CA 1
ATOM 664 C C . GLY A 1 93 ? -18.010 -4.101 10.702 1.00 84.88 93 GLY A C 1
ATOM 665 O O . GLY A 1 93 ? -17.850 -3.040 10.089 1.00 84.88 93 GLY A O 1
ATOM 666 N N . THR A 1 94 ? -17.023 -4.753 11.309 1.00 87.06 94 THR A N 1
ATOM 667 C CA . THR A 1 94 ? -15.627 -4.315 11.323 1.00 87.06 94 THR A CA 1
ATOM 668 C C . THR A 1 94 ? -14.847 -4.996 10.199 1.00 87.06 94 THR A C 1
ATOM 670 O O . THR A 1 94 ? -14.875 -6.219 10.059 1.00 87.06 94 THR A O 1
ATOM 673 N N . PHE A 1 95 ? -14.144 -4.199 9.400 1.00 86.12 95 PHE A N 1
ATOM 674 C CA . PHE A 1 95 ? -13.330 -4.651 8.276 1.00 86.12 95 PHE A CA 1
ATOM 675 C C . PHE A 1 95 ? -11.885 -4.209 8.451 1.00 86.12 95 PHE A C 1
ATOM 677 O O . PHE A 1 95 ? -11.598 -3.177 9.050 1.00 86.12 95 PHE A O 1
ATOM 684 N N . GLU A 1 96 ? -10.973 -4.979 7.885 1.00 91.25 96 GLU A N 1
ATOM 685 C CA . GLU A 1 96 ? -9.546 -4.724 7.887 1.00 91.25 96 GLU A CA 1
ATOM 686 C C . GLU A 1 96 ? -9.051 -4.600 6.455 1.00 91.25 96 GLU A C 1
ATOM 688 O O . GLU A 1 96 ? -9.374 -5.415 5.594 1.00 91.25 96 GLU A O 1
ATOM 693 N N . THR A 1 97 ? -8.251 -3.567 6.216 1.00 90.00 97 THR A N 1
ATOM 694 C CA . THR A 1 97 ? -7.400 -3.444 5.034 1.00 90.00 97 THR A CA 1
ATOM 695 C C . THR A 1 97 ? -5.975 -3.761 5.466 1.00 90.00 97 THR A C 1
ATOM 697 O O . THR A 1 97 ? -5.440 -3.078 6.341 1.00 90.00 97 THR A O 1
ATOM 700 N N . ARG A 1 98 ? -5.363 -4.794 4.891 1.00 91.75 98 ARG A N 1
ATOM 701 C CA . ARG A 1 98 ? -4.026 -5.275 5.258 1.00 91.75 98 ARG A CA 1
ATOM 702 C C . ARG A 1 98 ? -3.080 -5.097 4.090 1.00 91.75 98 ARG A C 1
ATOM 704 O O . ARG A 1 98 ? -3.393 -5.532 2.988 1.00 91.75 98 ARG A O 1
ATOM 711 N N . LEU A 1 99 ? -1.929 -4.487 4.342 1.00 90.38 99 LEU A N 1
ATOM 712 C CA . LEU A 1 99 ? -0.867 -4.298 3.359 1.00 90.38 99 LEU A CA 1
ATOM 713 C C . LEU A 1 99 ? 0.375 -5.060 3.801 1.00 90.38 99 LEU A C 1
ATOM 715 O O . LEU A 1 99 ? 0.888 -4.803 4.890 1.00 90.38 99 LEU A O 1
ATOM 719 N N . TYR A 1 100 ? 0.860 -5.980 2.974 1.00 92.00 100 TYR A N 1
ATOM 720 C CA . TYR A 1 100 ? 2.020 -6.814 3.289 1.00 92.00 100 TYR A CA 1
ATOM 721 C C . TYR A 1 100 ? 2.717 -7.315 2.020 1.00 92.00 100 TYR A C 1
ATOM 723 O O . TYR A 1 100 ? 2.210 -7.150 0.910 1.00 92.00 100 TYR A O 1
ATOM 731 N N . LEU A 1 101 ? 3.903 -7.906 2.183 1.00 91.06 101 LEU A N 1
ATOM 732 C CA . LEU A 1 101 ? 4.628 -8.530 1.079 1.00 91.06 101 LEU A CA 1
ATOM 733 C C . LEU A 1 101 ? 4.188 -9.970 0.866 1.00 91.06 101 LEU A C 1
ATOM 735 O O . LEU A 1 101 ? 4.184 -10.763 1.803 1.00 91.06 101 LEU A O 1
ATOM 739 N N . GLN A 1 102 ? 3.942 -10.312 -0.391 1.00 87.62 102 GLN A N 1
ATOM 740 C CA . GLN A 1 102 ? 3.736 -11.674 -0.852 1.00 87.62 102 GLN A CA 1
ATOM 741 C C . GLN A 1 102 ? 4.504 -11.868 -2.161 1.00 87.62 102 GLN A C 1
ATOM 743 O O . GLN A 1 102 ? 4.314 -11.112 -3.107 1.00 87.62 102 GLN A O 1
ATOM 748 N N . ASP A 1 103 ? 5.390 -12.866 -2.213 1.00 86.31 103 ASP A N 1
ATOM 749 C CA . ASP A 1 103 ? 6.099 -13.289 -3.433 1.00 86.31 103 ASP A CA 1
ATOM 750 C C . ASP A 1 103 ? 6.784 -12.153 -4.235 1.00 86.31 103 ASP A C 1
ATOM 752 O O . ASP A 1 103 ? 6.849 -12.184 -5.462 1.00 86.31 103 ASP A O 1
ATOM 756 N N . GLY A 1 104 ? 7.336 -11.145 -3.544 1.00 86.25 104 GLY A N 1
ATOM 757 C CA . GLY A 1 104 ? 8.021 -10.004 -4.178 1.00 86.25 104 GLY A CA 1
ATOM 758 C C . GLY A 1 104 ? 7.090 -8.896 -4.685 1.00 86.25 104 GLY A C 1
ATOM 759 O O . GLY A 1 104 ? 7.516 -8.034 -5.458 1.00 86.25 104 GLY A O 1
ATOM 760 N N . ALA A 1 105 ? 5.834 -8.906 -4.245 1.00 85.88 105 ALA A N 1
ATOM 761 C CA . ALA A 1 105 ? 4.872 -7.847 -4.481 1.00 85.88 105 ALA A CA 1
ATOM 762 C C . ALA A 1 105 ? 4.267 -7.339 -3.166 1.00 85.88 105 ALA A C 1
ATOM 764 O O . ALA A 1 105 ? 4.046 -8.097 -2.221 1.00 85.88 105 ALA A O 1
ATOM 765 N N . LEU A 1 106 ? 3.973 -6.042 -3.122 1.00 87.12 106 LEU A N 1
ATOM 766 C CA . LEU A 1 106 ? 3.101 -5.446 -2.122 1.00 87.12 106 LEU A CA 1
ATOM 767 C C . LEU A 1 106 ? 1.656 -5.745 -2.508 1.00 87.12 106 LEU A C 1
ATOM 769 O O . LEU A 1 106 ? 1.204 -5.356 -3.590 1.00 87.12 106 LEU A O 1
ATOM 773 N N . VAL A 1 107 ? 0.935 -6.404 -1.611 1.00 87.38 107 VAL A N 1
ATOM 774 C CA . VAL A 1 107 ? -0.456 -6.802 -1.817 1.00 87.38 107 VAL A CA 1
ATOM 775 C C . VAL A 1 107 ? -1.378 -6.154 -0.787 1.00 87.38 107 VAL A C 1
ATOM 777 O O . VAL A 1 107 ? -0.948 -5.800 0.312 1.00 87.38 107 VAL A O 1
ATOM 780 N N . GLU A 1 108 ? -2.648 -6.005 -1.157 1.00 87.94 108 GLU A N 1
ATOM 781 C CA . GLU A 1 108 ? -3.737 -5.529 -0.305 1.00 87.94 108 GLU A CA 1
ATOM 782 C C . GLU A 1 108 ? -4.799 -6.607 -0.114 1.00 87.94 108 GLU A C 1
ATOM 784 O O . GLU A 1 108 ? -5.314 -7.168 -1.079 1.00 87.94 108 GLU A O 1
ATOM 789 N N . GLU A 1 109 ? -5.189 -6.847 1.131 1.00 88.50 109 GLU A N 1
ATOM 790 C CA . GLU A 1 109 ? -6.321 -7.702 1.476 1.00 88.50 109 GLU A CA 1
ATOM 791 C C . GLU A 1 109 ? -7.387 -6.880 2.215 1.00 88.50 109 GLU A C 1
ATOM 793 O O . GLU A 1 109 ? -7.094 -6.260 3.237 1.00 88.50 109 GLU A O 1
ATOM 798 N N . TYR A 1 110 ? -8.627 -6.881 1.707 1.00 87.44 110 TYR A N 1
ATOM 799 C CA . TYR A 1 110 ? -9.789 -6.285 2.377 1.00 87.44 110 TYR A CA 1
ATOM 800 C C . TYR A 1 110 ? -10.761 -7.374 2.828 1.00 87.44 110 TYR A C 1
ATOM 802 O O . TYR A 1 110 ? -11.387 -8.047 2.002 1.00 87.44 110 TYR A O 1
ATOM 810 N N . VAL A 1 111 ? -10.889 -7.554 4.140 1.00 89.00 111 VAL A N 1
ATOM 811 C CA . VAL A 1 111 ? -11.627 -8.672 4.746 1.00 89.00 111 VAL A CA 1
ATOM 812 C C . VAL A 1 111 ? -12.322 -8.251 6.041 1.00 89.00 111 VAL A C 1
ATOM 814 O O . VAL A 1 111 ? -11.941 -7.249 6.640 1.00 89.00 111 VAL A O 1
ATOM 817 N N . PRO A 1 112 ? -13.341 -8.989 6.513 1.00 90.75 112 PRO A N 1
ATOM 818 C CA . PRO A 1 112 ? -13.842 -8.826 7.875 1.00 90.75 112 PRO A CA 1
ATOM 819 C C . PRO A 1 112 ? -12.720 -8.996 8.908 1.00 90.75 112 PRO A C 1
ATOM 821 O O . PRO A 1 112 ? -11.819 -9.822 8.717 1.00 90.75 112 PRO A O 1
ATOM 824 N N . ALA A 1 113 ? -12.790 -8.243 10.004 1.00 89.00 113 ALA A N 1
ATOM 825 C CA . ALA A 1 113 ? -11.796 -8.309 11.070 1.00 89.00 113 ALA A CA 1
ATOM 826 C C . ALA A 1 113 ? -11.637 -9.734 11.625 1.00 89.00 113 ALA A C 1
ATOM 828 O O . ALA A 1 113 ? -12.605 -10.487 11.738 1.00 89.00 113 ALA A O 1
ATOM 829 N N . GLY A 1 114 ? -10.395 -10.122 11.921 1.00 86.81 114 GLY A N 1
ATOM 830 C CA . GLY A 1 114 ? -10.066 -11.466 12.414 1.00 86.81 114 GLY A CA 1
ATOM 831 C C . GLY A 1 114 ? -10.083 -12.589 11.365 1.00 86.81 114 GLY A C 1
ATOM 832 O O . GLY A 1 114 ? -9.775 -13.733 11.700 1.00 86.81 114 GLY A O 1
ATOM 833 N N . THR A 1 115 ? -10.391 -12.302 10.095 1.00 90.12 115 THR A N 1
ATOM 834 C CA . THR A 1 115 ? -10.267 -13.301 9.015 1.00 90.12 115 THR A CA 1
ATOM 835 C C . THR A 1 115 ? -8.797 -13.721 8.867 1.00 90.12 115 THR A C 1
ATOM 837 O O . THR A 1 115 ? -7.946 -12.840 8.798 1.00 90.12 115 THR A O 1
ATOM 840 N N . PRO A 1 116 ? -8.432 -15.012 8.804 1.00 91.69 116 PRO A N 1
ATOM 841 C CA . PRO A 1 116 ? -7.045 -15.409 8.552 1.00 91.69 116 PRO A CA 1
ATOM 842 C C . PRO A 1 116 ? -6.534 -14.878 7.208 1.00 91.69 116 PRO A C 1
ATOM 844 O O . PRO A 1 116 ? -7.319 -14.727 6.277 1.00 91.69 116 PRO A O 1
ATOM 847 N N . TYR A 1 117 ? -5.231 -14.624 7.104 1.00 89.44 117 TYR A N 1
ATOM 848 C CA . TYR A 1 117 ? -4.616 -14.201 5.845 1.00 89.44 117 TYR A CA 1
ATOM 849 C C . TYR A 1 117 ? -4.827 -15.238 4.738 1.00 89.44 117 TYR A C 1
ATOM 851 O O . TYR A 1 117 ? -4.497 -16.414 4.919 1.00 89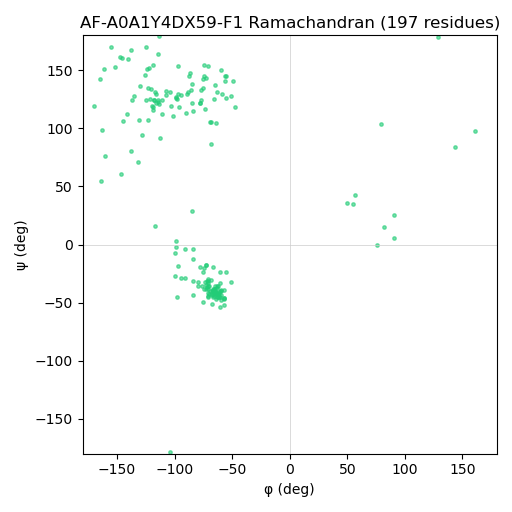.44 117 TYR A O 1
ATOM 859 N N . ASP A 1 118 ? -5.300 -14.784 3.578 1.00 87.88 118 ASP A N 1
ATOM 860 C CA . ASP A 1 118 ? -5.409 -15.589 2.365 1.00 87.88 118 ASP A CA 1
ATOM 861 C C . ASP A 1 118 ? -4.739 -14.864 1.184 1.00 87.88 118 ASP A C 1
ATOM 863 O O . ASP A 1 118 ? -5.374 -14.066 0.485 1.00 87.88 118 ASP A O 1
ATOM 867 N N . PRO A 1 119 ? -3.453 -15.159 0.901 1.00 84.56 119 PRO A N 1
ATOM 868 C CA . PRO A 1 119 ? -2.727 -14.540 -0.205 1.00 84.56 119 PRO A CA 1
ATOM 869 C C . PRO A 1 119 ? -3.407 -14.686 -1.572 1.00 84.56 119 PRO A C 1
ATOM 871 O O . PRO A 1 119 ? -3.181 -13.854 -2.446 1.00 84.56 119 PRO A O 1
ATOM 874 N N . ALA A 1 120 ? -4.262 -15.698 -1.775 1.00 83.50 120 ALA A N 1
ATOM 875 C CA . ALA A 1 120 ? -4.976 -15.885 -3.038 1.00 83.50 120 ALA A CA 1
ATOM 876 C C . ALA A 1 120 ? -6.105 -14.860 -3.254 1.00 83.50 120 ALA A C 1
ATOM 878 O O . ALA A 1 120 ? -6.581 -14.698 -4.379 1.00 83.50 120 ALA A O 1
ATOM 879 N N . ARG A 1 121 ? -6.553 -14.182 -2.190 1.00 81.62 121 ARG A N 1
ATOM 880 C CA . ARG A 1 121 ? -7.584 -13.132 -2.232 1.00 81.62 121 ARG A CA 1
ATOM 881 C C . ARG A 1 121 ? -7.004 -11.723 -2.218 1.00 81.62 121 ARG A C 1
ATOM 883 O O . ARG A 1 121 ? -7.760 -10.762 -2.375 1.00 81.62 121 ARG A O 1
ATOM 890 N N . ALA A 1 122 ? -5.696 -11.601 -2.025 1.00 86.19 122 ALA A N 1
ATOM 891 C CA . ALA A 1 122 ? -5.022 -10.322 -2.003 1.00 86.19 122 ALA A CA 1
ATOM 892 C C . ALA A 1 122 ? -4.899 -9.742 -3.422 1.00 86.19 122 ALA A C 1
ATOM 894 O O . ALA A 1 122 ? -4.736 -10.457 -4.411 1.00 86.19 122 ALA A O 1
ATOM 895 N N . THR A 1 123 ? -4.994 -8.422 -3.521 1.00 82.38 123 THR A N 1
ATOM 896 C CA . THR A 1 123 ? -4.826 -7.671 -4.764 1.00 82.38 123 THR A CA 1
ATOM 897 C C . THR A 1 123 ? -3.412 -7.116 -4.822 1.00 82.38 123 THR A C 1
ATOM 899 O O . THR A 1 123 ? -2.980 -6.421 -3.907 1.00 82.38 123 THR A O 1
ATOM 902 N N . GLU A 1 124 ? -2.686 -7.395 -5.899 1.00 84.50 124 GLU A N 1
ATOM 903 C CA . GLU A 1 124 ? -1.363 -6.813 -6.127 1.00 84.50 124 GLU A CA 1
ATOM 904 C C . GLU A 1 124 ? -1.465 -5.294 -6.330 1.00 84.50 124 GLU A C 1
ATOM 906 O O . GLU A 1 124 ? -2.205 -4.823 -7.197 1.00 84.50 124 GLU A O 1
ATOM 911 N N . LEU A 1 125 ? -0.716 -4.528 -5.532 1.00 81.25 125 LEU A N 1
ATOM 912 C CA . LEU A 1 125 ? -0.634 -3.071 -5.648 1.00 81.25 125 LEU A CA 1
ATOM 913 C C . LEU A 1 125 ? 0.604 -2.624 -6.424 1.00 81.25 125 LEU A C 1
ATOM 915 O O . LEU A 1 125 ? 0.521 -1.709 -7.244 1.00 81.25 125 LEU A O 1
ATOM 919 N N . ALA A 1 126 ? 1.760 -3.217 -6.120 1.00 82.25 126 ALA A N 1
ATOM 920 C CA . ALA A 1 126 ? 3.035 -2.860 -6.729 1.00 82.25 126 ALA A CA 1
ATOM 921 C C . ALA A 1 126 ? 4.076 -3.967 -6.545 1.00 82.25 126 ALA A C 1
ATOM 923 O O . ALA A 1 126 ? 4.085 -4.655 -5.528 1.00 82.25 126 ALA A O 1
ATOM 924 N N . GLN A 1 127 ? 5.015 -4.077 -7.482 1.00 83.81 127 GLN A N 1
ATOM 925 C CA . GLN A 1 127 ? 6.187 -4.934 -7.313 1.00 83.81 127 GLN A CA 1
ATOM 926 C C . GLN A 1 127 ? 7.188 -4.255 -6.384 1.00 83.81 127 GLN A C 1
ATOM 928 O O . GLN A 1 127 ? 7.593 -3.122 -6.633 1.00 83.81 127 GLN A O 1
ATOM 933 N N . THR A 1 128 ? 7.568 -4.941 -5.310 1.00 84.25 128 THR A N 1
ATOM 934 C CA . THR A 1 128 ? 8.612 -4.490 -4.389 1.00 84.25 128 THR A CA 1
ATOM 935 C C . THR A 1 128 ? 9.048 -5.651 -3.505 1.00 84.25 128 THR A C 1
ATOM 937 O O . THR A 1 128 ? 8.247 -6.480 -3.077 1.00 84.25 128 THR A O 1
ATOM 940 N N . VAL A 1 129 ? 10.344 -5.714 -3.220 1.00 85.75 129 VAL A N 1
ATOM 941 C CA . VAL A 1 129 ? 10.940 -6.754 -2.365 1.00 85.75 129 VAL A CA 1
ATOM 942 C C . VAL A 1 129 ? 11.170 -6.280 -0.931 1.00 85.75 129 VAL A C 1
ATOM 944 O O . VAL A 1 129 ? 11.648 -7.047 -0.097 1.00 85.75 129 VAL A O 1
ATOM 947 N N . ARG A 1 130 ? 10.857 -5.012 -0.635 1.00 87.75 130 ARG A N 1
ATOM 948 C CA . ARG A 1 130 ? 11.036 -4.405 0.683 1.00 87.75 130 ARG A CA 1
ATOM 949 C C . ARG A 1 130 ? 9.794 -3.608 1.050 1.00 87.75 130 ARG A C 1
ATOM 951 O O . ARG A 1 130 ? 9.369 -2.736 0.307 1.00 87.75 130 ARG A O 1
ATOM 958 N N . PHE A 1 131 ? 9.252 -3.877 2.227 1.00 89.69 131 PHE A N 1
ATOM 959 C CA . PHE A 1 131 ? 8.150 -3.122 2.801 1.00 89.69 131 PHE A CA 1
ATOM 960 C C . PHE A 1 131 ? 8.354 -3.073 4.304 1.00 89.69 131 PHE A C 1
ATOM 962 O O . PHE A 1 131 ? 8.196 -4.071 5.006 1.00 89.69 131 PHE A O 1
ATOM 969 N N . GLU A 1 132 ? 8.757 -1.905 4.777 1.00 90.19 132 GLU A N 1
ATOM 970 C CA . GLU A 1 132 ? 8.966 -1.638 6.189 1.00 90.19 132 GLU A CA 1
ATOM 971 C C . GLU A 1 132 ? 8.106 -0.455 6.606 1.00 90.19 132 GLU A C 1
ATOM 973 O O . GLU A 1 132 ? 8.070 0.572 5.925 1.00 90.19 132 GLU A O 1
ATOM 978 N N . VAL A 1 133 ? 7.435 -0.576 7.743 1.00 89.44 133 VAL A N 1
ATOM 979 C CA . VAL A 1 133 ? 6.601 0.483 8.300 1.00 89.44 133 VAL A CA 1
ATOM 980 C C . VAL A 1 133 ? 7.059 0.785 9.717 1.00 89.44 133 VAL A C 1
ATOM 982 O O . VAL A 1 133 ? 7.114 -0.091 10.580 1.00 89.44 133 VAL A O 1
ATOM 985 N N . ALA A 1 134 ? 7.375 2.056 9.955 1.00 88.62 134 ALA A N 1
ATOM 986 C CA . ALA A 1 134 ? 7.716 2.591 11.264 1.00 88.62 134 ALA A CA 1
ATOM 987 C C . ALA A 1 134 ? 6.645 3.593 11.707 1.00 88.62 134 ALA A C 1
ATOM 989 O O . ALA A 1 134 ? 6.388 4.579 11.010 1.00 88.62 134 ALA A O 1
ATOM 990 N N . LEU A 1 135 ? 6.035 3.345 12.866 1.00 86.62 135 LEU A N 1
ATOM 991 C CA . LEU A 1 135 ? 5.064 4.249 13.483 1.00 86.62 135 LEU A CA 1
ATOM 992 C C . LEU A 1 135 ? 5.794 5.246 14.386 1.00 86.62 135 LEU A C 1
ATOM 994 O O . LEU A 1 135 ? 6.595 4.861 15.236 1.00 86.62 135 LEU A O 1
ATOM 998 N N . ASP A 1 136 ? 5.495 6.526 14.211 1.00 86.44 136 ASP A N 1
ATOM 999 C CA . ASP A 1 136 ? 5.973 7.622 15.041 1.00 86.44 136 ASP A CA 1
ATOM 1000 C C . ASP A 1 136 ? 4.780 8.217 15.795 1.00 86.44 136 ASP A C 1
ATOM 1002 O O . ASP A 1 136 ? 4.056 9.082 15.292 1.00 86.44 136 ASP A O 1
ATOM 1006 N N . VAL A 1 137 ? 4.556 7.692 17.001 1.00 80.56 137 VAL A N 1
ATOM 1007 C CA . VAL A 1 137 ? 3.398 8.041 17.834 1.00 80.56 137 VAL A CA 1
ATOM 1008 C C . VAL A 1 137 ? 3.458 9.495 18.297 1.00 80.56 137 VAL A C 1
ATOM 1010 O O . VAL A 1 137 ? 2.442 10.180 18.283 1.00 80.56 137 VAL A O 1
ATOM 1013 N N . SER A 1 138 ? 4.642 10.000 18.651 1.00 81.50 138 SER A N 1
ATOM 1014 C CA . SER A 1 138 ? 4.795 11.374 19.144 1.00 81.50 138 SER A CA 1
ATOM 1015 C C . SER A 1 138 ? 4.621 12.414 18.039 1.00 81.50 138 SER A C 1
ATOM 1017 O O . SER A 1 138 ? 4.134 13.512 18.307 1.00 81.50 138 SER A O 1
ATOM 1019 N N . ALA A 1 139 ? 4.985 12.077 16.799 1.00 81.75 139 ALA A N 1
ATOM 1020 C CA . ALA A 1 139 ? 4.782 12.944 15.644 1.00 81.75 139 ALA A CA 1
ATOM 1021 C C . ALA A 1 139 ? 3.443 12.722 14.918 1.00 81.75 139 ALA A C 1
ATOM 1023 O O . ALA A 1 139 ? 3.187 13.424 13.938 1.00 81.75 139 ALA A O 1
ATOM 1024 N N . GLY A 1 140 ? 2.628 11.742 15.334 1.00 84.12 140 GLY A N 1
ATOM 1025 C CA . GLY A 1 140 ? 1.381 11.384 14.650 1.00 84.12 140 GLY A CA 1
ATOM 1026 C C . GLY A 1 140 ? 1.612 11.028 13.181 1.00 84.12 140 GLY A C 1
ATOM 1027 O O . GLY A 1 140 ? 0.904 11.501 12.295 1.00 84.12 140 GLY A O 1
ATOM 1028 N N . ALA A 1 141 ? 2.666 10.271 12.888 1.00 86.38 141 ALA A N 1
ATOM 1029 C CA . ALA A 1 141 ? 3.063 9.969 11.520 1.00 86.38 141 ALA A CA 1
ATOM 1030 C C . ALA A 1 141 ? 3.526 8.521 11.384 1.00 86.38 141 ALA A C 1
ATOM 1032 O O . ALA A 1 141 ? 3.936 7.882 12.345 1.00 86.38 141 ALA A O 1
ATOM 1033 N N . LEU A 1 142 ? 3.516 8.015 10.160 1.00 88.38 142 LEU A N 1
ATOM 1034 C CA . LEU A 1 142 ? 4.150 6.748 9.810 1.00 88.38 142 LEU A CA 1
ATOM 1035 C C . LEU A 1 142 ? 5.143 6.958 8.678 1.00 88.38 142 LEU A C 1
ATOM 1037 O O . LEU A 1 142 ? 4.995 7.852 7.845 1.00 88.38 142 LEU A O 1
ATOM 1041 N N . THR A 1 143 ? 6.169 6.124 8.654 1.00 88.50 143 THR A N 1
ATOM 1042 C CA . THR A 1 143 ? 7.174 6.102 7.597 1.00 88.50 143 THR A CA 1
ATOM 1043 C C . THR A 1 143 ? 7.127 4.740 6.930 1.00 88.50 143 THR A C 1
ATOM 1045 O O . THR A 1 143 ? 7.361 3.732 7.590 1.00 88.50 143 THR A O 1
ATOM 1048 N N . ILE A 1 144 ? 6.812 4.722 5.638 1.00 87.69 144 ILE A N 1
ATOM 1049 C CA . ILE A 1 144 ? 6.837 3.525 4.796 1.00 87.69 144 ILE A CA 1
ATOM 1050 C C . ILE A 1 144 ? 8.140 3.541 4.016 1.00 87.69 144 ILE A C 1
ATOM 1052 O O . ILE A 1 144 ? 8.442 4.524 3.340 1.00 87.69 144 ILE A O 1
ATOM 1056 N N . THR A 1 145 ? 8.894 2.457 4.083 1.00 87.56 145 THR A N 1
ATOM 1057 C CA . THR A 1 145 ? 10.137 2.274 3.343 1.00 87.56 145 THR A CA 1
ATOM 1058 C C . THR A 1 145 ? 9.988 1.095 2.396 1.00 87.56 145 THR A C 1
ATOM 1060 O O . THR A 1 145 ? 9.655 -0.013 2.804 1.00 87.56 145 THR A O 1
ATOM 1063 N N . THR A 1 146 ? 10.244 1.371 1.124 1.00 86.06 146 THR A N 1
ATOM 1064 C CA . THR A 1 146 ? 10.298 0.404 0.026 1.00 86.06 146 THR A CA 1
ATOM 1065 C C . THR A 1 146 ? 11.726 0.316 -0.511 1.00 86.06 146 THR A C 1
ATOM 1067 O O . THR A 1 146 ? 12.630 0.985 -0.004 1.00 86.06 146 THR A O 1
ATOM 1070 N N . ASP A 1 147 ? 11.953 -0.530 -1.509 1.00 81.31 147 ASP A N 1
ATOM 1071 C CA . ASP A 1 147 ? 13.218 -0.642 -2.242 1.00 81.31 147 ASP A CA 1
ATOM 1072 C C . ASP A 1 147 ? 13.656 0.685 -2.875 1.00 81.31 147 ASP A C 1
ATOM 1074 O O . ASP A 1 147 ? 14.831 1.047 -2.796 1.00 81.31 147 ASP A O 1
ATOM 1078 N N . ASP A 1 148 ? 12.705 1.441 -3.414 1.00 72.69 148 ASP A N 1
ATOM 1079 C CA . ASP A 1 148 ? 12.997 2.651 -4.183 1.00 72.69 148 ASP A CA 1
ATOM 1080 C C . ASP A 1 148 ? 12.842 3.957 -3.393 1.00 72.69 148 ASP A C 1
ATOM 1082 O O . ASP A 1 148 ? 13.465 4.972 -3.726 1.00 72.69 148 ASP A O 1
ATOM 1086 N N . ALA A 1 149 ? 11.987 3.978 -2.367 1.00 76.19 149 ALA A N 1
ATOM 1087 C CA . ALA A 1 149 ? 11.662 5.210 -1.654 1.00 76.19 149 ALA A CA 1
ATOM 1088 C C . ALA A 1 149 ? 11.274 4.996 -0.190 1.00 76.19 149 ALA A C 1
ATOM 1090 O O . ALA A 1 149 ? 10.680 3.986 0.188 1.00 76.19 149 ALA A O 1
ATOM 1091 N N . SER A 1 150 ? 11.525 6.029 0.617 1.00 84.19 150 SER A N 1
ATOM 1092 C CA . SER A 1 150 ? 10.936 6.186 1.944 1.00 84.19 150 SER A CA 1
ATOM 1093 C C . SER A 1 150 ? 9.961 7.361 1.925 1.00 84.19 150 SER A C 1
ATOM 1095 O O . SER A 1 150 ? 10.317 8.469 1.517 1.00 84.19 150 SER A O 1
ATOM 1097 N N . THR A 1 151 ? 8.717 7.110 2.322 1.00 83.56 151 THR A N 1
ATOM 1098 C CA . THR A 1 151 ? 7.625 8.085 2.322 1.00 83.56 151 THR A CA 1
ATOM 1099 C C . THR A 1 151 ? 7.089 8.239 3.732 1.00 83.56 151 THR A C 1
ATOM 1101 O O . THR A 1 151 ? 6.672 7.269 4.364 1.00 83.56 151 THR A O 1
ATOM 1104 N N . ARG A 1 152 ? 7.062 9.480 4.219 1.00 85.62 152 ARG A N 1
ATOM 1105 C CA . ARG A 1 152 ? 6.455 9.820 5.504 1.00 85.62 152 ARG A CA 1
ATOM 1106 C C . ARG A 1 152 ? 5.038 10.334 5.290 1.00 85.62 152 ARG A C 1
ATOM 1108 O O . ARG A 1 152 ? 4.821 11.246 4.495 1.00 85.62 152 ARG A O 1
ATOM 1115 N N . VAL A 1 153 ? 4.090 9.770 6.024 1.00 85.19 153 VAL A N 1
ATOM 1116 C CA . VAL A 1 153 ? 2.667 10.102 5.955 1.00 85.19 153 VAL A CA 1
ATOM 1117 C C . VAL A 1 153 ? 2.243 10.624 7.319 1.00 85.19 153 VAL A C 1
ATOM 1119 O O . VAL A 1 153 ? 2.317 9.909 8.315 1.00 85.19 153 VAL A O 1
ATOM 1122 N N . ALA A 1 154 ? 1.836 11.891 7.365 1.00 86.31 154 ALA A N 1
ATOM 1123 C CA . ALA A 1 154 ? 1.235 12.475 8.557 1.00 86.31 154 ALA A CA 1
ATOM 1124 C C . ALA A 1 154 ? -0.215 12.001 8.684 1.00 86.31 154 ALA A C 1
ATOM 1126 O O . ALA A 1 154 ? -0.973 12.045 7.707 1.00 86.31 154 ALA A O 1
ATOM 1127 N N . LEU A 1 155 ? -0.577 11.574 9.885 1.00 85.06 155 LEU A N 1
ATOM 1128 C CA . LEU A 1 155 ? -1.919 11.153 10.240 1.00 85.06 155 LEU A CA 1
ATOM 1129 C C . LEU A 1 155 ? -2.722 12.378 10.685 1.00 85.06 155 LEU A C 1
ATOM 1131 O O . LEU A 1 155 ? -2.200 13.357 11.217 1.00 85.06 155 LEU A O 1
ATOM 1135 N N . ARG A 1 156 ? -4.003 12.355 10.350 1.00 82.12 156 ARG A N 1
ATOM 1136 C CA . ARG A 1 156 ? -5.011 13.364 10.664 1.00 82.12 156 ARG A CA 1
ATOM 1137 C C . ARG A 1 156 ? -5.723 13.064 11.978 1.00 82.12 156 ARG A C 1
ATOM 1139 O O . ARG A 1 156 ? -6.187 14.007 12.614 1.00 82.12 156 ARG A O 1
ATOM 1146 N N . SER A 1 157 ? -5.833 11.795 12.373 1.00 79.25 157 SER A N 1
ATOM 1147 C CA . SER A 1 157 ? -6.372 11.448 13.689 1.00 79.25 157 SER A CA 1
ATOM 1148 C C . SER A 1 157 ? -5.358 11.781 14.786 1.00 79.25 157 SER A C 1
ATOM 1150 O O . SER A 1 157 ? -4.155 11.624 14.587 1.00 79.25 157 SER A O 1
ATOM 1152 N N . ALA A 1 158 ? -5.845 12.253 15.938 1.00 75.38 158 ALA A N 1
ATOM 1153 C CA . ALA A 1 158 ? -5.000 12.591 17.085 1.00 75.38 158 ALA A CA 1
ATOM 1154 C C . ALA A 1 158 ? -4.397 11.339 17.746 1.00 75.38 158 ALA A C 1
ATOM 1156 O O . ALA A 1 158 ? -3.237 11.369 18.137 1.00 75.38 158 ALA A O 1
ATOM 1157 N N . ASP A 1 159 ? -5.163 10.241 17.777 1.00 79.81 159 ASP A N 1
ATOM 1158 C CA . ASP A 1 159 ? -4.757 8.935 18.312 1.00 79.81 159 ASP A CA 1
ATOM 1159 C C . ASP A 1 159 ? -5.111 7.818 17.305 1.00 79.81 159 ASP A C 1
ATOM 1161 O O . ASP A 1 159 ? -6.065 7.057 17.492 1.00 79.81 159 ASP A O 1
ATOM 1165 N N . PRO A 1 160 ? -4.398 7.738 16.170 1.00 78.25 160 PRO A N 1
ATOM 1166 C CA . PRO A 1 160 ? -4.709 6.802 15.086 1.00 78.25 160 PRO A CA 1
ATOM 1167 C C . PRO A 1 160 ? -4.325 5.356 15.408 1.00 78.25 160 PRO A C 1
ATOM 1169 O O . PRO A 1 160 ? -4.814 4.424 14.770 1.00 78.25 160 PRO A O 1
ATOM 1172 N N . PHE A 1 161 ? -3.422 5.169 16.368 1.00 81.69 161 PHE A N 1
ATOM 1173 C CA . PHE A 1 161 ? -2.806 3.884 16.653 1.00 81.69 161 PHE A CA 1
ATOM 1174 C C . PHE A 1 161 ? -3.628 3.092 17.659 1.00 81.69 161 PHE A C 1
ATOM 1176 O O . PHE A 1 161 ? -3.999 3.598 18.719 1.00 81.69 161 PHE A O 1
ATOM 1183 N N . GLU A 1 162 ? -3.880 1.827 17.343 1.00 81.44 162 GLU A N 1
ATOM 1184 C CA . GLU A 1 162 ? -4.491 0.920 18.304 1.00 81.44 162 GLU A CA 1
ATOM 1185 C C . GLU A 1 162 ? -3.460 0.544 19.379 1.00 81.44 162 GLU A C 1
ATOM 1187 O O . GLU A 1 162 ? -2.415 -0.044 19.107 1.00 81.44 162 GLU A O 1
ATOM 1192 N N . THR A 1 163 ? -3.745 0.932 20.620 1.00 71.56 163 THR A N 1
ATOM 1193 C CA . THR A 1 163 ? -2.933 0.634 21.806 1.00 71.56 163 THR A CA 1
ATOM 1194 C C . THR A 1 163 ? -3.529 -0.589 22.516 1.00 71.56 163 THR A C 1
ATOM 1196 O O . THR A 1 163 ? -4.741 -0.790 22.438 1.00 71.56 163 THR A O 1
ATOM 1199 N N . PRO A 1 164 ? -2.761 -1.396 23.275 1.00 63.94 164 PRO A N 1
ATOM 1200 C CA . PRO A 1 164 ? -3.316 -2.545 24.001 1.00 63.94 164 PRO A CA 1
ATOM 1201 C C . PRO A 1 164 ? -4.546 -2.221 24.869 1.00 63.94 164 PRO A C 1
ATOM 1203 O O . PRO A 1 164 ? -5.448 -3.044 24.995 1.00 63.94 164 PRO A O 1
ATOM 1206 N N . ALA A 1 165 ? -4.616 -1.004 25.423 1.00 60.34 165 ALA A N 1
ATOM 1207 C CA . ALA A 1 165 ? -5.780 -0.523 26.167 1.00 60.34 165 ALA A CA 1
ATOM 1208 C C . ALA A 1 165 ? -7.025 -0.330 25.279 1.00 60.34 165 ALA A C 1
ATOM 1210 O O . ALA A 1 165 ? -8.109 -0.766 25.654 1.00 60.34 165 ALA A O 1
ATOM 1211 N N . THR A 1 166 ? -6.876 0.254 24.085 1.00 64.50 166 THR A N 1
ATOM 1212 C CA . THR A 1 166 ? -7.999 0.453 23.156 1.00 64.50 166 THR A CA 1
ATOM 1213 C C . THR A 1 166 ? -8.429 -0.861 22.507 1.00 64.50 166 THR A C 1
ATOM 1215 O O . THR A 1 166 ? -9.613 -1.056 22.273 1.00 64.50 166 THR A O 1
ATOM 1218 N N . ALA A 1 167 ? -7.498 -1.794 22.270 1.00 63.84 167 ALA A N 1
ATOM 1219 C CA . ALA A 1 167 ? -7.815 -3.124 21.747 1.00 63.84 167 ALA A CA 1
ATOM 1220 C C . ALA A 1 167 ? -8.730 -3.918 22.701 1.00 63.84 167 ALA A C 1
ATOM 1222 O O . ALA A 1 167 ? -9.699 -4.533 22.260 1.00 63.84 167 ALA A O 1
ATOM 1223 N N . ALA A 1 168 ? -8.462 -3.865 24.012 1.00 60.00 168 ALA A N 1
ATOM 1224 C CA . ALA A 1 168 ? -9.287 -4.531 25.022 1.00 60.00 168 ALA A CA 1
ATOM 1225 C C . ALA A 1 168 ? -10.691 -3.909 25.144 1.00 60.00 168 ALA A C 1
ATOM 1227 O O . ALA A 1 168 ? -11.680 -4.631 25.259 1.00 60.00 168 ALA A O 1
ATOM 1228 N N . GLU A 1 169 ? -10.787 -2.579 25.081 1.00 60.81 169 GLU A N 1
ATOM 1229 C CA . GLU A 1 169 ? -12.067 -1.864 25.096 1.00 60.81 169 GLU A CA 1
ATOM 1230 C C . GLU A 1 169 ? -12.893 -2.171 23.835 1.00 60.81 169 GLU A C 1
ATOM 1232 O O . GLU A 1 169 ? -14.070 -2.520 23.927 1.00 60.81 169 GLU A O 1
ATOM 1237 N N . ASN A 1 170 ? -12.258 -2.168 22.660 1.00 63.97 170 ASN A N 1
ATOM 1238 C CA . ASN A 1 170 ? -12.910 -2.456 21.383 1.00 63.97 170 ASN A CA 1
ATOM 1239 C C . ASN A 1 170 ? -13.384 -3.912 21.269 1.00 63.97 170 ASN A C 1
ATOM 1241 O O . ASN A 1 170 ? -14.478 -4.153 20.761 1.00 63.97 170 ASN A O 1
ATOM 1245 N N . ALA A 1 171 ? -12.606 -4.876 21.775 1.00 59.69 171 ALA A N 1
ATOM 1246 C CA . ALA A 1 171 ? -13.000 -6.285 21.791 1.00 59.69 171 ALA A CA 1
ATOM 1247 C C . ALA A 1 171 ? -14.294 -6.518 22.593 1.00 59.69 171 ALA A C 1
ATOM 1249 O O . ALA A 1 171 ? -15.107 -7.359 22.221 1.00 59.69 171 ALA A O 1
ATOM 1250 N N . SER A 1 172 ? -14.522 -5.735 23.653 1.00 58.03 172 SER A N 1
ATOM 1251 C CA . SER A 1 172 ? -15.747 -5.817 24.460 1.00 58.03 172 SER A CA 1
ATOM 1252 C C . SER A 1 172 ? -16.980 -5.196 23.785 1.00 58.03 172 SER A C 1
ATOM 1254 O O . SER A 1 172 ? -18.110 -5.571 24.094 1.00 58.03 172 SER A O 1
ATOM 1256 N N . ALA A 1 173 ? -16.777 -4.269 22.843 1.00 59.59 173 ALA A N 1
ATOM 1257 C CA . ALA A 1 173 ? -17.853 -3.612 22.104 1.00 59.59 173 ALA A CA 1
ATOM 1258 C C . ALA A 1 173 ? -18.333 -4.432 20.888 1.00 59.59 173 ALA A C 1
ATOM 1260 O O . ALA A 1 173 ? -19.517 -4.386 20.551 1.00 59.59 173 ALA A O 1
ATOM 1261 N N . ASP A 1 174 ? -17.442 -5.200 20.251 1.00 54.88 174 ASP A N 1
ATOM 1262 C CA . ASP A 1 174 ? -17.738 -5.984 19.038 1.00 54.88 174 ASP A CA 1
ATOM 1263 C C . ASP A 1 174 ? -18.654 -7.195 19.329 1.00 54.88 174 ASP A C 1
ATOM 1265 O O . ASP A 1 174 ? -19.517 -7.547 18.522 1.00 54.88 174 ASP A O 1
ATOM 1269 N N . GLU A 1 175 ? -18.581 -7.761 20.542 1.00 53.88 175 GLU A N 1
ATOM 1270 C CA . GLU A 1 175 ? -19.440 -8.876 20.983 1.00 53.88 175 GLU A CA 1
ATOM 1271 C C . GLU A 1 175 ? -20.928 -8.470 21.104 1.00 53.88 175 GLU A C 1
ATOM 1273 O O . GLU A 1 175 ? -21.825 -9.311 21.029 1.00 53.88 175 GLU A O 1
ATOM 1278 N N . SER A 1 176 ? -21.219 -7.166 21.208 1.00 49.94 176 SER A N 1
ATOM 1279 C CA . SER A 1 176 ? -22.581 -6.624 21.310 1.00 49.94 176 SER A CA 1
ATOM 1280 C C . SER A 1 176 ? -23.291 -6.439 19.958 1.00 49.94 176 SER A C 1
ATOM 1282 O O . SER A 1 176 ? -24.497 -6.177 19.955 1.00 49.94 176 SER A O 1
ATOM 1284 N N . VAL A 1 177 ? -22.588 -6.530 18.819 1.00 49.28 177 VAL A N 1
ATOM 1285 C CA . VAL A 1 177 ? -23.129 -6.195 17.478 1.00 49.28 177 VAL A CA 1
ATOM 1286 C C . VAL A 1 177 ? -23.150 -7.411 16.536 1.00 49.28 177 VAL A C 1
ATOM 1288 O O . VAL A 1 177 ? -23.361 -7.282 15.331 1.00 49.28 177 VAL A O 1
ATOM 1291 N N . ALA A 1 178 ? -23.021 -8.630 17.067 1.00 39.94 178 ALA A N 1
ATOM 1292 C CA . ALA A 1 178 ? -23.248 -9.853 16.300 1.00 39.94 178 ALA A CA 1
ATOM 1293 C C . ALA A 1 178 ? -24.744 -10.008 15.929 1.00 39.94 178 ALA A C 1
ATOM 1295 O O . ALA A 1 178 ? -25.532 -10.644 16.629 1.00 39.94 178 ALA A O 1
ATOM 1296 N N . ALA A 1 179 ? -25.154 -9.400 14.813 1.00 40.84 179 ALA A N 1
ATOM 1297 C CA . ALA A 1 179 ? -26.444 -9.632 14.164 1.00 40.84 179 ALA A CA 1
ATOM 1298 C C . ALA A 1 179 ? -26.485 -11.037 13.512 1.00 40.84 179 ALA A C 1
ATOM 1300 O O . ALA A 1 179 ? -25.441 -11.604 13.185 1.00 40.84 179 ALA A O 1
ATOM 1301 N N . PRO A 1 180 ? -27.675 -11.646 13.353 1.00 41.94 180 PRO A N 1
ATOM 1302 C CA . PRO A 1 180 ? -27.844 -13.085 13.486 1.00 41.94 180 PRO A CA 1
ATOM 1303 C C . PRO A 1 180 ? -27.314 -13.867 12.286 1.00 41.94 180 PRO A C 1
ATOM 1305 O O . PRO A 1 180 ? -27.502 -13.494 11.126 1.00 41.94 180 PRO A O 1
ATOM 1308 N N . ALA A 1 181 ? -26.730 -15.023 12.599 1.00 40.25 181 ALA A N 1
ATOM 1309 C CA . ALA A 1 181 ? -26.420 -16.080 11.654 1.00 40.25 181 ALA A CA 1
ATOM 1310 C C . ALA A 1 181 ? -27.636 -16.368 10.759 1.00 40.25 181 ALA A C 1
ATOM 1312 O O . ALA A 1 181 ? -28.696 -16.786 11.234 1.00 40.25 181 ALA A O 1
ATOM 1313 N N . ARG A 1 182 ? -27.484 -16.162 9.446 1.00 34.94 182 ARG A N 1
ATOM 1314 C CA . ARG A 1 182 ? -28.435 -16.686 8.465 1.00 34.94 182 ARG A CA 1
ATOM 1315 C C . ARG A 1 182 ? -28.373 -18.208 8.527 1.00 34.94 182 ARG A C 1
ATOM 1317 O O . ARG A 1 182 ? -27.416 -18.825 8.067 1.00 34.94 182 ARG A O 1
ATOM 1324 N N . ALA A 1 183 ? -29.401 -18.770 9.150 1.00 33.50 183 ALA A N 1
ATOM 1325 C CA . ALA A 1 183 ? -29.658 -20.189 9.232 1.00 33.50 183 ALA A CA 1
ATOM 1326 C C . ALA A 1 183 ? -29.736 -20.825 7.838 1.00 33.50 183 ALA A C 1
ATOM 1328 O O . ALA A 1 183 ? -30.234 -20.237 6.875 1.00 33.50 183 ALA A O 1
ATOM 1329 N N . ALA A 1 184 ? -29.244 -22.056 7.788 1.00 38.88 184 ALA A N 1
ATOM 1330 C CA . ALA A 1 184 ? -29.399 -22.991 6.696 1.00 38.88 184 ALA A CA 1
ATOM 1331 C C . ALA A 1 184 ? -30.865 -23.127 6.248 1.00 38.88 184 ALA A C 1
ATOM 1333 O O . ALA A 1 184 ? -31.776 -23.207 7.069 1.00 38.88 184 ALA A O 1
ATOM 1334 N N . GLY A 1 185 ? -31.058 -23.232 4.935 1.00 31.36 185 GLY A N 1
ATOM 1335 C CA . GLY A 1 185 ? -32.300 -23.665 4.307 1.00 31.36 185 GLY A CA 1
ATOM 1336 C C . GLY A 1 185 ? -31.971 -24.614 3.164 1.00 31.36 185 GLY A C 1
ATOM 1337 O O . GLY A 1 185 ? -31.902 -24.200 2.011 1.00 31.36 185 GLY A O 1
ATOM 1338 N N . ALA A 1 186 ? -31.700 -25.873 3.504 1.00 35.97 186 ALA A N 1
ATOM 1339 C CA . ALA A 1 186 ? -31.839 -26.988 2.580 1.00 35.97 186 ALA A CA 1
ATOM 1340 C C . ALA A 1 186 ? -33.295 -27.482 2.630 1.00 35.97 186 ALA A C 1
ATOM 1342 O O . ALA A 1 186 ? -33.890 -27.477 3.705 1.00 35.97 186 ALA A O 1
ATOM 1343 N N . ALA A 1 187 ? -33.782 -27.966 1.482 1.00 37.56 187 ALA A N 1
ATOM 1344 C CA . ALA A 1 187 ? -35.097 -28.561 1.210 1.00 37.56 187 ALA A CA 1
ATOM 1345 C C . ALA A 1 187 ? -36.264 -27.570 1.032 1.00 37.56 187 ALA A C 1
ATOM 1347 O O . ALA A 1 187 ? -36.792 -27.038 1.998 1.00 37.56 187 ALA A O 1
ATOM 1348 N N . ASP A 1 188 ? -36.691 -27.350 -0.215 1.00 37.72 188 ASP A N 1
ATOM 1349 C CA . ASP A 1 188 ? -37.866 -28.053 -0.752 1.00 37.72 188 ASP A CA 1
ATOM 1350 C C . ASP A 1 188 ? -37.985 -27.795 -2.268 1.00 37.72 188 ASP A C 1
ATOM 1352 O O . ASP A 1 188 ? -38.059 -26.655 -2.723 1.00 37.72 188 ASP A O 1
ATOM 1356 N N . ALA A 1 189 ? -37.930 -28.860 -3.061 1.00 37.88 189 ALA A N 1
ATOM 1357 C CA . ALA A 1 189 ? -38.204 -28.833 -4.496 1.00 37.88 189 ALA A CA 1
ATOM 1358 C C . ALA A 1 189 ? -38.859 -30.162 -4.875 1.00 37.88 189 ALA A C 1
ATOM 1360 O O . ALA A 1 189 ? -38.328 -30.953 -5.652 1.00 37.88 189 ALA A O 1
ATOM 1361 N N . ALA A 1 190 ? -40.014 -30.414 -4.272 1.00 41.62 190 ALA A N 1
ATOM 1362 C CA . ALA A 1 190 ? -41.007 -31.333 -4.784 1.00 41.62 190 ALA A CA 1
ATOM 1363 C C . ALA A 1 190 ? -42.347 -30.598 -4.747 1.00 41.62 190 ALA A C 1
ATOM 1365 O O . ALA A 1 190 ? -42.859 -30.344 -3.668 1.00 41.62 190 ALA A O 1
ATOM 1366 N N . ASP A 1 191 ? -42.849 -30.201 -5.916 1.00 42.69 191 ASP A N 1
ATOM 1367 C CA . ASP A 1 191 ? -44.259 -30.317 -6.318 1.00 42.69 191 ASP A CA 1
ATOM 1368 C C . ASP A 1 191 ? -44.549 -29.359 -7.484 1.00 42.69 191 ASP A C 1
ATOM 1370 O O . ASP A 1 191 ? -44.747 -28.158 -7.310 1.00 42.69 191 ASP A O 1
ATOM 1374 N N . ALA A 1 192 ? -44.516 -29.895 -8.703 1.00 38.97 192 ALA A N 1
ATOM 1375 C CA . ALA A 1 192 ? -45.172 -29.298 -9.860 1.00 38.97 192 ALA A CA 1
ATOM 1376 C C . ALA A 1 192 ? -45.290 -30.355 -10.963 1.00 38.97 192 ALA A C 1
ATOM 1378 O O . ALA A 1 192 ? -44.327 -30.603 -11.687 1.00 38.97 192 ALA A O 1
ATOM 1379 N N . ALA A 1 193 ? -46.473 -30.967 -11.063 1.00 39.94 193 ALA A N 1
ATOM 1380 C CA . ALA A 1 193 ? -47.190 -31.298 -12.306 1.00 39.94 193 ALA A CA 1
ATOM 1381 C C . ALA A 1 193 ? -47.928 -32.642 -12.207 1.00 39.94 193 ALA A C 1
ATOM 1383 O O . ALA A 1 193 ? -47.463 -33.666 -12.701 1.00 39.94 193 ALA A O 1
ATOM 1384 N N . SER A 1 194 ? -49.135 -32.618 -11.641 1.00 44.47 194 SER A N 1
ATOM 1385 C CA . SER A 1 194 ? -50.201 -33.534 -12.054 1.00 44.47 194 SER A CA 1
ATOM 1386 C C . SER A 1 194 ? -51.560 -32.988 -11.626 1.00 44.47 194 SER A C 1
ATOM 1388 O O . SER A 1 194 ? -52.163 -33.519 -10.705 1.00 44.47 194 SER A O 1
ATOM 1390 N N . GLU A 1 195 ? -52.075 -31.982 -12.333 1.00 41.41 195 GLU A N 1
ATOM 1391 C CA . GLU A 1 195 ? -53.523 -31.846 -12.519 1.00 41.41 195 GLU A CA 1
ATOM 1392 C C . GLU A 1 195 ? -53.805 -31.364 -13.946 1.00 41.41 195 GLU A C 1
ATOM 1394 O O . GLU A 1 195 ? -53.439 -30.266 -14.356 1.00 41.41 195 GLU A O 1
ATOM 1399 N N . GLY A 1 196 ? -54.418 -32.251 -14.723 1.00 40.00 196 GLY A N 1
ATOM 1400 C CA . GLY A 1 196 ? -54.812 -32.043 -16.110 1.00 40.00 196 GLY A CA 1
ATOM 1401 C C . GLY A 1 196 ? -55.809 -33.119 -16.519 1.00 40.00 196 GLY A C 1
ATOM 1402 O O . GLY A 1 196 ? -55.564 -33.869 -17.457 1.00 40.00 196 GLY A O 1
ATOM 1403 N N . GLY A 1 197 ? -56.897 -33.241 -15.756 1.00 42.31 197 GLY A N 1
ATOM 1404 C CA . GLY A 1 197 ? -58.082 -33.993 -16.147 1.00 42.31 197 GLY A CA 1
ATOM 1405 C C . GLY A 1 197 ? -59.110 -33.043 -16.753 1.00 42.31 197 GLY A C 1
ATOM 1406 O O . GLY A 1 197 ? -59.595 -32.147 -16.066 1.00 42.31 197 GLY A O 1
ATOM 1407 N N . VAL A 1 198 ? -59.455 -33.248 -18.023 1.00 54.09 198 VAL A N 1
ATOM 1408 C CA . VAL A 1 198 ? -60.710 -32.763 -18.604 1.00 54.09 198 VAL A CA 1
ATOM 1409 C C . VAL A 1 198 ? -61.369 -33.931 -19.328 1.00 54.09 198 VAL A C 1
ATOM 1411 O O . VAL A 1 198 ? -60.694 -34.726 -19.982 1.00 54.09 198 VAL A O 1
ATOM 1414 N N . ALA A 1 199 ? -62.675 -33.999 -19.080 1.00 45.31 199 ALA A N 1
ATOM 1415 C CA . ALA A 1 199 ? -63.716 -34.882 -19.590 1.00 45.31 199 ALA A CA 1
ATOM 1416 C C . ALA A 1 199 ? -63.649 -35.234 -21.083 1.00 45.31 199 ALA A C 1
ATOM 1418 O O . ALA A 1 199 ? -63.208 -34.381 -21.885 1.00 45.31 199 ALA A O 1
#

Sequence (199 aa):
MSARAPKTRGAAQHVFTAALFLLFVTALLLALVAGVGVYRRVHAAGAAARDARLAGALVANIVRSKDATGAIRLEEAPGGGQSLVMTERLASGTFETRLYLQDGALVEEYVPAGTPYDPARATELAQTVRFEVALDVSAGALTITTDDASTRVALRSADPFETPATAAENASADESVAAPARAAGAADAADAASEGGVA

Secondary structure (DSSP, 8-state):
--------HHHHHHHHHHHHHHHHHHHHHHHHHHHHHHHHHHHHHHHHHHHHHHHHHHHHHHHHHH--TT-EEEEEETTTEEEEEEEEEETTEEEEEEEEEETTEEEEEEEETTPPP-GGGPEEEEE-S-EEEEEETTTTEEEEEESS-EEEEE-SSSS-BPPHHHHHHHHHHHTT--PPP------------------

pLDDT: mean 71.71, std 18.2, range [31.36, 92.06]